Protein AF-A0A942TEC9-F1 (afdb_monomer)

Foldseek 3Di:
DDPVVVVLVVVLVVLVVVLVVQLVVLQVVCCVPPVDDQPSQLVNLVSVLVNQLVVQLSPDPPPSLVVSLVSCLVVQLVSQVSVCVSVVNPVLSVQLSVVLVVLVSVLSVVLVVLPVVDPDQPLLSVLVSLLVVLVSLLVSLVSVCVSVVDDSADPVSVVVNVVSNVVSVVSVVVSVVVVVVVVVPD

pLDDT: mean 82.21, std 9.17, range [45.62, 93.44]

Organism: NCBI:txid2833580

Solvent-accessible surface area (backbone atoms only — not comparable to full-atom values): 10279 Å² total; per-residue (Å²): 133,65,67,68,63,52,52,57,49,52,51,54,52,51,52,52,53,50,49,52,50,52,42,51,49,42,47,52,55,30,39,72,75,65,74,43,83,71,72,35,54,59,60,42,52,50,49,51,51,51,54,62,56,50,50,55,49,73,70,42,95,69,67,31,65,64,56,32,50,52,50,50,63,62,50,50,58,59,51,49,51,52,51,27,56,74,65,71,58,48,60,66,60,45,68,51,47,52,61,47,48,53,53,51,47,51,51,53,50,52,47,52,52,51,60,68,70,54,84,83,46,74,40,48,55,53,20,52,50,48,57,54,46,49,64,52,50,50,52,45,34,49,54,49,17,75,74,70,75,47,74,63,73,48,75,66,52,56,53,51,49,52,52,45,50,54,52,24,52,53,39,36,50,54,32,51,55,54,53,53,55,61,64,75,76,111

Structure (mmCIF, N/CA/C/O backbone):
data_AF-A0A942TEC9-F1
#
_entry.id   AF-A0A942TEC9-F1
#
loop_
_atom_site.group_PDB
_atom_site.id
_atom_site.type_symbol
_atom_site.label_atom_id
_atom_site.label_alt_id
_atom_site.label_comp_id
_atom_site.label_asym_id
_atom_site.label_entity_id
_atom_site.label_seq_id
_atom_site.pdbx_PDB_ins_code
_atom_site.Cartn_x
_atom_site.Cartn_y
_atom_site.Cartn_z
_atom_site.occupancy
_atom_site.B_iso_or_equiv
_atom_site.auth_seq_id
_atom_site.auth_comp_id
_atom_site.auth_asym_id
_atom_site.auth_atom_id
_atom_site.pdbx_PDB_model_num
ATOM 1 N N . MET A 1 1 ? -6.421 36.883 3.332 1.00 53.00 1 MET A N 1
ATOM 2 C CA . MET A 1 1 ? -6.452 35.546 2.689 1.00 53.00 1 MET A CA 1
ATOM 3 C C . MET A 1 1 ? -6.531 34.472 3.766 1.00 53.00 1 MET A C 1
ATOM 5 O O . MET A 1 1 ? -5.767 34.526 4.717 1.00 53.00 1 MET A O 1
ATOM 9 N N . ASN A 1 2 ? -7.494 33.551 3.669 1.00 66.00 2 ASN A N 1
ATOM 10 C CA . ASN A 1 2 ? -7.751 32.512 4.676 1.00 66.00 2 ASN A CA 1
ATOM 11 C C . ASN A 1 2 ? -6.565 31.530 4.751 1.00 66.00 2 ASN A C 1
ATOM 13 O O . ASN A 1 2 ? -6.251 30.897 3.744 1.00 66.00 2 ASN A O 1
ATOM 17 N N . ASN A 1 3 ? -5.940 31.391 5.928 1.00 74.31 3 ASN A N 1
ATOM 18 C CA . ASN A 1 3 ? -4.760 30.545 6.167 1.00 74.31 3 ASN A CA 1
ATOM 19 C C . ASN A 1 3 ? -4.923 29.137 5.550 1.00 74.31 3 ASN A C 1
ATOM 21 O O . ASN A 1 3 ? -4.036 28.674 4.841 1.00 74.31 3 ASN A O 1
ATOM 25 N N . LYS A 1 4 ? -6.118 28.524 5.657 1.00 73.94 4 LYS A N 1
ATOM 26 C CA . LYS A 1 4 ? -6.424 27.207 5.056 1.00 73.94 4 LYS A CA 1
ATOM 27 C C . LYS A 1 4 ? -6.230 27.123 3.537 1.00 73.94 4 LYS A C 1
ATOM 29 O O . LYS A 1 4 ? -5.779 26.097 3.046 1.00 73.94 4 LYS A O 1
ATOM 34 N N . ALA A 1 5 ? -6.592 28.162 2.787 1.00 75.25 5 ALA A N 1
ATOM 35 C CA . ALA A 1 5 ? -6.440 28.138 1.331 1.00 75.25 5 ALA A CA 1
ATOM 36 C C . ALA A 1 5 ? -4.961 28.232 0.921 1.00 75.25 5 ALA A C 1
ATOM 38 O O . ALA A 1 5 ? -4.566 27.640 -0.080 1.00 75.25 5 ALA A O 1
ATOM 39 N N . SER A 1 6 ? -4.153 28.931 1.727 1.00 78.12 6 SER A N 1
ATOM 40 C CA . SER A 1 6 ? -2.706 29.030 1.534 1.00 78.12 6 SER A CA 1
ATOM 41 C C . SER A 1 6 ? -2.017 27.687 1.788 1.00 78.12 6 SER A C 1
ATOM 43 O O . SER A 1 6 ? -1.278 27.219 0.927 1.00 78.12 6 SER A O 1
ATOM 45 N N . VAL A 1 7 ? -2.323 27.000 2.901 1.00 81.00 7 VAL A N 1
ATOM 46 C CA . VAL A 1 7 ? -1.731 25.672 3.165 1.00 81.00 7 VAL A CA 1
ATOM 47 C C . VAL A 1 7 ? -2.130 24.626 2.124 1.00 81.00 7 VAL A C 1
ATOM 49 O O . VAL A 1 7 ? -1.254 23.916 1.644 1.00 81.00 7 VAL A O 1
ATOM 52 N N . ASP A 1 8 ? -3.396 24.566 1.692 1.00 81.19 8 ASP A N 1
ATOM 53 C CA . ASP A 1 8 ? -3.817 23.613 0.649 1.00 81.19 8 ASP A CA 1
ATOM 54 C C . ASP A 1 8 ? -3.083 23.852 -0.687 1.00 81.19 8 ASP A C 1
ATOM 56 O O . ASP A 1 8 ? -2.776 22.902 -1.412 1.00 81.19 8 ASP A O 1
ATOM 60 N N . PHE A 1 9 ? -2.794 25.113 -1.026 1.00 83.06 9 PHE A N 1
ATOM 61 C CA . PHE A 1 9 ? -2.023 25.470 -2.217 1.00 83.06 9 PHE A CA 1
ATOM 62 C C . PHE A 1 9 ? -0.547 25.078 -2.075 1.00 83.06 9 PHE A C 1
ATOM 64 O O . PHE A 1 9 ? -0.011 24.400 -2.950 1.00 83.06 9 PHE A O 1
ATOM 71 N N . ILE A 1 10 ? 0.084 25.422 -0.947 1.00 86.50 10 ILE A N 1
ATOM 72 C CA . ILE A 1 10 ? 1.482 25.075 -0.655 1.00 86.50 10 ILE A CA 1
ATOM 73 C C . ILE A 1 10 ? 1.677 23.554 -0.687 1.00 86.50 10 ILE A C 1
ATOM 75 O O . ILE A 1 10 ? 2.616 23.073 -1.317 1.00 86.50 10 ILE A O 1
ATOM 79 N N . THR A 1 11 ? 0.774 22.782 -0.074 1.00 85.31 11 THR A N 1
ATOM 80 C CA . THR A 1 11 ? 0.867 21.317 -0.051 1.00 85.31 11 THR A CA 1
ATOM 81 C C . THR A 1 11 ? 0.747 20.706 -1.448 1.00 85.31 11 THR A C 1
ATOM 83 O O . THR A 1 11 ? 1.550 19.842 -1.793 1.00 85.31 11 THR A O 1
ATOM 86 N N . LYS A 1 12 ? -0.198 21.160 -2.285 1.00 84.56 12 LYS A N 1
ATOM 87 C CA . LYS A 1 12 ? -0.324 20.672 -3.674 1.00 84.56 12 LYS A CA 1
ATOM 88 C C . LYS A 1 12 ? 0.943 20.927 -4.485 1.00 84.56 12 LYS A C 1
ATOM 90 O O . LYS A 1 12 ? 1.416 20.027 -5.177 1.00 84.56 12 LYS A O 1
ATOM 95 N N . THR A 1 13 ? 1.487 22.137 -4.381 1.00 86.38 13 THR A N 1
ATOM 96 C CA . THR A 1 13 ? 2.706 22.530 -5.092 1.00 86.38 13 THR A CA 1
ATOM 97 C C . THR A 1 13 ? 3.906 21.725 -4.601 1.00 86.38 13 THR A C 1
ATOM 99 O O . THR A 1 13 ? 4.628 21.161 -5.418 1.00 86.38 13 THR A O 1
ATOM 102 N N . ALA A 1 14 ? 4.078 21.578 -3.284 1.00 89.12 14 ALA A N 1
ATOM 103 C CA . ALA A 1 14 ? 5.160 20.784 -2.704 1.00 89.12 14 ALA A CA 1
ATOM 104 C C . ALA A 1 14 ? 5.105 19.313 -3.148 1.00 89.12 14 ALA A C 1
ATOM 106 O O . ALA A 1 14 ? 6.126 18.752 -3.539 1.00 89.12 14 ALA A O 1
ATOM 107 N N . ILE A 1 15 ? 3.913 18.703 -3.155 1.00 87.38 15 ILE A N 1
ATOM 108 C CA . ILE A 1 15 ? 3.722 17.321 -3.621 1.00 87.38 15 ILE A CA 1
ATOM 109 C C . ILE A 1 15 ? 4.065 17.192 -5.108 1.00 87.38 15 ILE A C 1
ATOM 111 O O . ILE A 1 15 ? 4.737 16.238 -5.493 1.00 87.38 15 ILE A O 1
ATOM 115 N N . SER A 1 16 ? 3.637 18.142 -5.942 1.00 88.44 16 SER A N 1
ATOM 116 C CA . SER A 1 16 ? 3.952 18.125 -7.374 1.00 88.44 16 SER A CA 1
ATOM 117 C C . SER A 1 16 ? 5.460 18.227 -7.621 1.00 88.44 16 SER A C 1
ATOM 119 O O . SER A 1 16 ? 6.006 17.410 -8.361 1.00 88.44 16 SER A O 1
ATOM 121 N N . VAL A 1 17 ? 6.148 19.154 -6.947 1.00 90.69 17 VAL A N 1
ATOM 122 C CA . VAL A 1 17 ? 7.609 19.313 -7.054 1.00 90.69 17 VAL A CA 1
ATOM 123 C C . VAL A 1 17 ? 8.338 18.054 -6.581 1.00 90.69 17 VAL A C 1
ATOM 125 O O . VAL A 1 17 ? 9.249 17.584 -7.261 1.00 90.69 17 VAL A O 1
ATOM 128 N N . ALA A 1 18 ? 7.909 17.464 -5.462 1.00 90.44 18 ALA A N 1
ATOM 129 C CA . ALA A 1 18 ? 8.478 16.214 -4.966 1.00 90.44 18 ALA A CA 1
ATOM 130 C C . ALA A 1 18 ? 8.299 15.062 -5.971 1.00 90.44 18 ALA A C 1
ATOM 132 O O . ALA A 1 18 ? 9.252 14.334 -6.237 1.00 90.44 18 ALA A O 1
ATOM 133 N N . CYS A 1 19 ? 7.118 14.931 -6.590 1.00 87.81 19 CYS A N 1
ATOM 134 C CA . CYS A 1 19 ? 6.870 13.914 -7.619 1.00 87.81 19 CYS A CA 1
ATOM 135 C C . CYS A 1 19 ? 7.790 14.094 -8.834 1.00 87.81 19 CYS A C 1
ATOM 137 O O . CYS A 1 19 ? 8.363 13.116 -9.314 1.00 87.81 19 CYS A O 1
ATOM 139 N N . PHE A 1 20 ? 7.977 15.332 -9.305 1.00 87.94 20 PHE A N 1
ATOM 140 C CA . PHE A 1 20 ? 8.910 15.626 -10.395 1.00 87.94 20 PHE A CA 1
ATOM 141 C C . PHE A 1 20 ? 10.352 15.265 -10.039 1.00 87.94 20 PHE A C 1
ATOM 143 O O . PHE A 1 20 ? 11.032 14.629 -10.843 1.00 87.94 20 PHE A O 1
ATOM 150 N N . LEU A 1 21 ? 10.808 15.613 -8.833 1.00 90.81 21 LEU A N 1
ATOM 151 C CA . LEU A 1 21 ? 12.146 15.252 -8.364 1.00 90.81 21 LEU A CA 1
ATOM 152 C C . LEU A 1 21 ? 12.332 13.734 -8.316 1.00 90.81 21 LEU A C 1
ATOM 154 O O . LEU A 1 21 ? 13.330 13.235 -8.829 1.00 90.81 21 LEU A O 1
ATOM 158 N N . CYS A 1 22 ? 11.366 12.986 -7.779 1.00 89.00 22 CYS A N 1
ATOM 159 C CA . CYS A 1 22 ? 11.432 11.525 -7.760 1.00 89.00 22 CYS A CA 1
ATOM 160 C C . CYS A 1 22 ? 11.518 10.934 -9.176 1.00 89.00 22 CYS A C 1
ATOM 162 O O . CYS A 1 22 ? 12.347 10.059 -9.414 1.00 89.00 22 CYS A O 1
ATOM 164 N N . ILE A 1 23 ? 10.720 11.435 -10.126 1.00 89.38 23 ILE A N 1
ATOM 165 C CA . ILE A 1 23 ? 10.770 11.001 -11.532 1.00 89.38 23 ILE A CA 1
ATOM 166 C C . ILE A 1 23 ? 12.158 11.261 -12.131 1.00 89.38 23 ILE A C 1
ATOM 168 O O . ILE A 1 23 ? 12.740 10.357 -12.732 1.00 89.38 23 ILE A O 1
ATOM 172 N N . LEU A 1 24 ? 12.708 12.463 -11.935 1.00 88.81 24 LEU A N 1
ATOM 173 C CA . LEU A 1 24 ? 14.035 12.830 -12.435 1.00 88.81 24 LEU A CA 1
ATOM 174 C C . LEU A 1 24 ? 15.131 11.939 -11.844 1.00 88.81 24 LEU A C 1
ATOM 176 O O . LEU A 1 24 ? 15.967 11.427 -12.587 1.00 88.81 24 LEU A O 1
ATOM 180 N N . ILE A 1 25 ? 15.095 11.692 -10.533 1.00 90.31 25 ILE A N 1
ATOM 181 C CA . ILE A 1 25 ? 16.055 10.812 -9.854 1.00 90.31 25 ILE A CA 1
ATOM 182 C C . ILE A 1 25 ? 15.966 9.389 -10.422 1.00 90.31 25 ILE A C 1
ATOM 184 O O . ILE A 1 25 ? 16.991 8.821 -10.796 1.00 90.31 25 ILE A O 1
ATOM 188 N N . CYS A 1 26 ? 14.760 8.826 -10.568 1.00 86.94 26 CYS A N 1
ATOM 189 C CA . CYS A 1 26 ? 14.578 7.490 -11.145 1.00 86.94 26 CYS A CA 1
ATOM 190 C C . CYS A 1 26 ? 15.122 7.387 -12.580 1.00 86.94 26 CYS A C 1
ATOM 192 O O . CYS A 1 26 ? 15.695 6.357 -12.940 1.00 86.94 26 CYS A O 1
ATOM 194 N N . ILE A 1 27 ? 14.964 8.438 -13.392 1.00 86.31 27 ILE A N 1
ATOM 195 C CA . ILE A 1 27 ? 15.506 8.504 -14.757 1.00 86.31 27 ILE A CA 1
ATOM 196 C C . ILE A 1 27 ? 17.036 8.515 -14.733 1.00 86.31 27 ILE A C 1
ATOM 198 O O . ILE A 1 27 ? 17.652 7.700 -15.420 1.00 86.31 27 ILE A O 1
ATOM 202 N N . ILE A 1 28 ? 17.646 9.393 -13.930 1.00 88.44 28 ILE A N 1
ATOM 203 C CA . ILE A 1 28 ? 19.107 9.535 -13.842 1.00 88.44 28 ILE A CA 1
ATOM 204 C C . ILE A 1 28 ? 19.744 8.234 -13.343 1.00 88.44 28 ILE A C 1
ATOM 206 O O . ILE A 1 28 ? 20.688 7.740 -13.960 1.00 88.44 28 ILE A O 1
ATOM 210 N N . CYS A 1 29 ? 19.206 7.642 -12.271 1.00 85.50 29 CYS A N 1
ATOM 211 C CA . CYS A 1 29 ? 19.707 6.380 -11.730 1.00 85.50 29 CYS A CA 1
ATOM 212 C C . CYS A 1 29 ? 19.630 5.253 -12.764 1.00 85.50 29 CYS A C 1
ATOM 214 O O . CYS A 1 29 ? 20.603 4.529 -12.960 1.00 85.50 29 CYS A O 1
ATOM 216 N N . ASN A 1 30 ? 18.501 5.117 -13.464 1.00 85.94 30 ASN A N 1
ATOM 217 C CA . ASN A 1 30 ? 18.341 4.048 -14.444 1.00 85.94 30 ASN A CA 1
ATOM 218 C C . ASN A 1 30 ? 19.216 4.253 -15.692 1.00 85.94 30 ASN A C 1
ATOM 220 O O . ASN A 1 30 ? 19.775 3.289 -16.217 1.00 85.94 30 ASN A O 1
ATOM 224 N N . PHE A 1 31 ? 19.372 5.498 -16.148 1.00 84.25 31 PHE A N 1
ATOM 225 C CA . PHE A 1 31 ? 20.261 5.820 -17.262 1.00 84.25 31 PHE A CA 1
ATOM 226 C C . PHE A 1 31 ? 21.727 5.548 -16.910 1.00 84.25 31 PHE A C 1
ATOM 228 O O . PHE A 1 31 ? 22.445 4.971 -17.719 1.00 84.25 31 PHE A O 1
ATOM 235 N N . SER A 1 32 ? 22.142 5.884 -15.686 1.00 86.44 32 SER A N 1
ATOM 236 C CA . SER A 1 32 ? 23.495 5.620 -15.190 1.00 86.44 32 SER A CA 1
ATOM 237 C C . SER A 1 32 ? 23.808 4.120 -15.103 1.00 86.44 32 SER A C 1
ATOM 239 O O . SER A 1 32 ? 24.879 3.687 -15.514 1.00 86.44 32 SER A O 1
ATOM 241 N N . VAL A 1 33 ? 22.860 3.311 -14.615 1.00 82.25 33 VAL A N 1
ATOM 242 C CA . VAL A 1 33 ? 23.074 1.866 -14.415 1.00 82.25 33 VAL A CA 1
ATOM 243 C C . VAL A 1 33 ? 22.984 1.072 -15.720 1.00 82.25 33 VAL A C 1
ATOM 245 O O . VAL A 1 33 ? 23.795 0.180 -15.953 1.00 82.25 33 VAL A O 1
ATOM 248 N N . THR A 1 34 ? 21.999 1.368 -16.572 1.00 76.44 34 THR A N 1
ATOM 249 C CA . THR A 1 34 ? 21.634 0.479 -17.693 1.00 76.44 34 THR A CA 1
ATOM 250 C C . THR A 1 34 ? 21.906 1.101 -19.067 1.00 76.44 34 THR A C 1
ATOM 252 O O . THR A 1 34 ? 21.816 0.416 -20.086 1.00 76.44 34 THR A O 1
ATOM 255 N N . GLY A 1 35 ? 22.155 2.415 -19.140 1.00 72.88 35 GLY A N 1
ATOM 256 C CA . GLY A 1 35 ? 22.256 3.164 -20.402 1.00 72.88 35 GLY A CA 1
ATOM 257 C C . GLY A 1 35 ? 20.957 3.208 -21.228 1.00 72.88 35 GLY A C 1
ATOM 258 O O . GLY A 1 35 ? 20.942 3.748 -22.331 1.00 72.88 35 GLY A O 1
ATOM 259 N N . LYS A 1 36 ? 19.858 2.626 -20.723 1.00 73.56 36 LYS A N 1
ATOM 260 C CA . LYS A 1 36 ? 18.547 2.498 -21.382 1.00 73.56 36 LYS A CA 1
ATOM 261 C C . LYS A 1 36 ? 17.409 2.669 -20.371 1.00 73.56 36 LYS A C 1
ATOM 263 O O . LYS A 1 36 ? 17.537 2.330 -19.198 1.00 73.56 36 LYS A O 1
ATOM 268 N N . LEU A 1 37 ? 16.255 3.147 -20.835 1.00 70.75 37 LEU A N 1
ATOM 269 C CA . LEU A 1 37 ? 15.079 3.464 -20.010 1.00 70.75 37 LEU A CA 1
ATOM 270 C C . LEU A 1 37 ? 14.145 2.260 -19.753 1.00 70.75 37 LEU A C 1
ATOM 272 O O . LEU A 1 37 ? 12.938 2.373 -19.927 1.00 70.75 37 LEU A O 1
ATOM 276 N N . THR A 1 38 ? 14.667 1.094 -19.363 1.00 73.12 38 THR A N 1
ATOM 277 C CA . THR A 1 38 ? 13.826 -0.110 -19.182 1.00 73.12 38 THR A CA 1
ATOM 278 C C . THR A 1 38 ? 13.203 -0.221 -17.787 1.00 73.12 38 THR A C 1
ATOM 280 O O . THR A 1 38 ? 12.000 -0.440 -17.677 1.00 73.12 38 THR A O 1
ATOM 283 N N . TRP A 1 39 ? 13.974 -0.018 -16.714 1.00 73.06 39 TRP A N 1
ATOM 284 C CA . TRP A 1 39 ? 13.488 -0.233 -15.342 1.00 73.06 39 TRP A CA 1
ATOM 285 C C . TRP A 1 39 ? 12.792 0.978 -14.719 1.00 73.06 39 TRP A C 1
ATOM 287 O O . TRP A 1 39 ? 11.892 0.811 -13.897 1.00 73.06 39 TRP A O 1
ATOM 297 N N . SER A 1 40 ? 13.147 2.204 -15.117 1.00 83.06 40 SER A N 1
ATOM 298 C CA . SER A 1 40 ? 12.552 3.421 -14.540 1.00 83.06 40 SER A CA 1
ATOM 299 C C . SER A 1 40 ? 11.078 3.625 -14.905 1.00 83.06 40 SER A C 1
ATOM 301 O O . SER A 1 40 ? 10.394 4.393 -14.235 1.00 83.06 40 SER A O 1
ATOM 303 N N . LEU A 1 41 ? 10.550 2.929 -15.915 1.00 80.38 41 LEU A N 1
ATOM 304 C CA . LEU A 1 41 ? 9.149 3.056 -16.337 1.00 80.38 41 LEU A CA 1
ATOM 305 C C . LEU A 1 41 ? 8.158 2.612 -15.245 1.00 80.38 41 LEU A C 1
ATOM 307 O O . LEU A 1 41 ? 7.094 3.215 -15.091 1.00 80.38 41 LEU A O 1
ATOM 311 N N . TYR A 1 42 ? 8.527 1.614 -14.440 1.00 83.31 42 TYR A N 1
ATOM 312 C CA . TYR A 1 42 ? 7.719 1.138 -13.313 1.00 83.31 42 TYR A CA 1
ATOM 313 C C . TYR A 1 42 ? 7.538 2.210 -12.219 1.00 83.31 42 TYR A C 1
ATOM 315 O O . TYR A 1 42 ? 6.400 2.580 -11.919 1.00 83.31 42 TYR A O 1
ATOM 323 N N . PRO A 1 43 ? 8.614 2.784 -11.640 1.00 83.88 43 PRO A N 1
ATOM 324 C CA . PRO A 1 43 ? 8.470 3.841 -10.647 1.00 83.88 43 PRO A CA 1
ATOM 325 C C . PRO A 1 43 ? 7.855 5.114 -11.236 1.00 83.88 43 PRO A C 1
ATOM 327 O O . PRO A 1 43 ? 7.042 5.741 -10.563 1.00 83.88 43 PRO A O 1
ATOM 330 N N . ILE A 1 44 ? 8.148 5.475 -12.493 1.00 86.44 44 ILE A N 1
ATOM 331 C CA . ILE A 1 44 ? 7.549 6.662 -13.131 1.00 86.44 44 ILE A CA 1
ATOM 332 C C . ILE A 1 44 ? 6.023 6.535 -13.207 1.00 86.44 44 ILE A C 1
ATOM 334 O O . ILE A 1 44 ? 5.307 7.448 -12.791 1.00 86.44 44 ILE A O 1
ATOM 338 N N . THR A 1 45 ? 5.509 5.404 -13.696 1.00 86.75 45 THR A N 1
ATOM 339 C CA . THR A 1 45 ? 4.056 5.181 -13.781 1.00 86.75 45 THR A CA 1
ATOM 340 C C . THR A 1 45 ? 3.399 5.117 -12.408 1.00 86.75 45 THR A C 1
ATOM 342 O O . THR A 1 45 ? 2.309 5.662 -12.232 1.00 86.75 45 THR A O 1
ATOM 345 N N . SER A 1 46 ? 4.077 4.545 -11.411 1.00 88.19 46 SER A N 1
ATOM 346 C CA . SER A 1 46 ? 3.601 4.548 -10.025 1.00 88.19 46 SER A CA 1
ATOM 347 C C . SER A 1 46 ? 3.538 5.960 -9.426 1.00 88.19 46 SER A C 1
ATOM 349 O O . SER A 1 46 ? 2.576 6.283 -8.728 1.00 88.19 46 SER A O 1
ATOM 351 N N . ILE A 1 47 ? 4.530 6.816 -9.693 1.00 89.06 47 ILE A N 1
ATOM 352 C CA . ILE A 1 47 ? 4.545 8.207 -9.208 1.00 89.06 47 ILE A CA 1
ATOM 353 C C . ILE A 1 47 ? 3.442 9.020 -9.894 1.00 89.06 47 ILE A C 1
ATOM 355 O O . ILE A 1 47 ? 2.727 9.765 -9.224 1.00 89.06 47 ILE A O 1
ATOM 359 N N . LEU A 1 48 ? 3.246 8.843 -11.205 1.00 86.44 48 LEU A N 1
ATOM 360 C CA . LEU A 1 48 ? 2.140 9.472 -11.934 1.00 86.44 48 LEU A CA 1
ATOM 361 C C . LEU A 1 48 ? 0.778 9.042 -11.377 1.00 86.44 48 LEU A C 1
ATOM 363 O O . LEU A 1 48 ? -0.088 9.889 -11.153 1.00 86.44 48 LEU A O 1
ATOM 367 N N . PHE A 1 49 ? 0.601 7.749 -11.096 1.00 86.38 49 PHE A N 1
ATOM 368 C CA . PHE A 1 49 ? -0.612 7.223 -10.473 1.00 86.38 49 PHE A CA 1
ATOM 369 C C . PHE A 1 49 ? -0.868 7.849 -9.095 1.00 86.38 49 PHE A C 1
ATOM 371 O O . PHE A 1 49 ? -1.984 8.293 -8.815 1.00 86.38 49 PHE A O 1
ATOM 378 N N . LEU A 1 50 ? 0.165 7.946 -8.253 1.00 86.38 50 LEU A N 1
ATOM 379 C CA . LEU A 1 50 ? 0.067 8.590 -6.943 1.00 86.38 50 LEU A CA 1
ATOM 380 C C . LEU A 1 50 ? -0.306 10.072 -7.071 1.00 86.38 50 LEU A C 1
ATOM 382 O O . LEU A 1 50 ? -1.169 10.567 -6.345 1.00 86.38 50 LEU A O 1
ATOM 386 N N . TRP A 1 51 ? 0.308 10.780 -8.014 1.00 84.88 51 TRP A N 1
ATOM 387 C CA . TRP A 1 51 ? 0.010 12.185 -8.246 1.00 84.88 51 TRP A CA 1
ATOM 388 C C . TRP A 1 51 ? -1.456 12.383 -8.670 1.00 84.88 51 TRP A C 1
ATOM 390 O O . TRP A 1 51 ? -2.158 13.208 -8.078 1.00 84.88 51 TRP A O 1
ATOM 400 N N . LEU A 1 52 ? -1.963 11.564 -9.597 1.00 83.00 52 LEU A N 1
ATOM 401 C CA . LEU A 1 52 ? -3.376 11.547 -10.004 1.00 83.00 52 LEU A CA 1
ATOM 402 C C . LEU A 1 52 ? -4.325 11.225 -8.839 1.00 83.00 52 LEU A C 1
ATOM 404 O O . LEU A 1 52 ? -5.356 11.884 -8.694 1.00 83.00 52 LEU A O 1
ATOM 408 N N . MET A 1 53 ? -3.967 10.267 -7.979 1.00 82.00 53 MET A N 1
ATOM 409 C CA . MET A 1 53 ? -4.734 9.904 -6.778 1.00 82.00 53 MET A CA 1
ATOM 410 C C . MET A 1 53 ? -4.896 11.056 -5.789 1.00 82.00 53 MET A C 1
ATOM 412 O O . MET A 1 53 ? -5.940 11.199 -5.148 1.00 82.00 53 MET A O 1
ATOM 416 N N . ILE A 1 54 ? -3.855 11.869 -5.631 1.00 79.44 54 ILE A N 1
ATOM 417 C CA . ILE A 1 54 ? -3.808 12.905 -4.601 1.00 79.44 54 ILE A CA 1
ATOM 418 C C . ILE A 1 54 ? -4.685 14.115 -4.971 1.00 79.44 54 ILE A C 1
ATOM 420 O O . ILE A 1 54 ? -5.282 14.740 -4.092 1.00 79.44 54 ILE A O 1
ATOM 424 N N . ILE A 1 55 ? -4.837 14.432 -6.259 1.00 77.56 55 ILE A N 1
ATOM 425 C CA . ILE A 1 55 ? -5.626 15.578 -6.748 1.00 77.56 55 ILE A CA 1
ATOM 426 C C . ILE A 1 55 ? -7.078 15.607 -6.211 1.00 77.56 55 ILE A C 1
ATOM 428 O O . ILE A 1 55 ? -7.458 16.620 -5.603 1.00 77.56 55 ILE A O 1
ATOM 432 N N . PRO A 1 56 ? -7.904 14.548 -6.362 1.00 72.62 56 PRO A N 1
ATOM 433 C CA . PRO A 1 56 ? -9.286 14.554 -5.878 1.00 72.62 56 PRO A CA 1
ATOM 434 C C . PRO A 1 56 ? -9.377 14.672 -4.351 1.00 72.62 56 PRO A C 1
ATOM 436 O O . PRO A 1 56 ? -10.347 15.232 -3.834 1.00 72.62 56 PRO A O 1
ATOM 439 N N . LEU A 1 57 ? -8.357 14.223 -3.614 1.00 71.00 57 LEU A N 1
ATOM 440 C CA . LEU A 1 57 ? -8.330 14.293 -2.152 1.00 71.00 57 LEU A CA 1
ATOM 441 C C . LEU A 1 57 ? -8.316 15.745 -1.638 1.00 71.00 57 LEU A C 1
ATOM 443 O O . LEU A 1 57 ? -8.892 16.050 -0.587 1.00 71.00 57 LEU A O 1
ATOM 447 N N . PHE A 1 58 ? -7.712 16.656 -2.405 1.00 70.56 58 PHE A N 1
ATOM 448 C CA . PHE A 1 58 ? -7.608 18.071 -2.054 1.00 70.56 58 PHE A CA 1
ATOM 449 C C . PHE A 1 58 ? -8.673 18.972 -2.696 1.00 70.56 58 PHE A C 1
ATOM 451 O O . PHE A 1 58 ? -8.849 20.107 -2.252 1.00 70.56 58 PHE A O 1
ATOM 458 N N . GLN A 1 59 ? -9.370 18.531 -3.746 1.00 69.19 59 GLN A N 1
ATOM 459 C CA . GLN A 1 59 ? -10.361 19.371 -4.435 1.00 69.19 59 GLN A CA 1
ATOM 460 C C . GLN A 1 59 ? -11.719 19.428 -3.716 1.00 69.19 59 GLN A C 1
ATOM 462 O O . GLN A 1 59 ? -12.389 20.461 -3.746 1.00 69.19 59 GLN A O 1
ATOM 467 N N . PHE A 1 60 ? -12.137 18.362 -3.029 1.00 62.03 60 PHE A N 1
ATOM 468 C CA . PHE A 1 60 ? -13.489 18.290 -2.463 1.00 62.03 60 PHE A CA 1
ATOM 469 C C . PHE A 1 60 ? -13.516 18.639 -0.975 1.00 62.03 60 PHE A C 1
ATOM 471 O O . PHE A 1 60 ? -12.853 18.005 -0.174 1.00 62.03 60 PHE A O 1
ATOM 478 N N . LYS A 1 61 ? -14.318 19.620 -0.545 1.00 58.88 61 LYS A N 1
ATOM 479 C CA . LYS A 1 61 ? -14.430 19.974 0.889 1.00 58.88 61 LYS A CA 1
ATOM 480 C C . LYS A 1 61 ? -15.315 19.012 1.702 1.00 58.88 61 LYS A C 1
ATOM 482 O O . LYS A 1 61 ? -15.136 18.912 2.911 1.00 58.88 61 LYS A O 1
ATOM 487 N N . ARG A 1 62 ? -16.229 18.279 1.052 1.00 58.97 62 ARG A N 1
ATOM 488 C CA . ARG A 1 62 ? -17.203 17.351 1.666 1.00 58.97 62 ARG A CA 1
ATOM 489 C C . ARG A 1 62 ? -17.058 15.953 1.051 1.00 58.97 62 ARG A C 1
ATOM 491 O O . ARG A 1 62 ? -16.874 15.842 -0.157 1.00 58.97 62 ARG A O 1
ATOM 498 N N . ASN A 1 63 ? -17.128 14.903 1.876 1.00 66.56 63 ASN A N 1
ATOM 499 C CA . ASN A 1 63 ? -16.984 13.486 1.487 1.00 66.56 63 ASN A CA 1
ATOM 500 C C . ASN A 1 63 ? -15.667 13.142 0.749 1.00 66.56 63 ASN A C 1
ATOM 502 O O . ASN A 1 63 ? -15.662 12.311 -0.158 1.00 66.56 63 ASN A O 1
ATOM 506 N N . LYS A 1 64 ? -14.546 13.761 1.163 1.00 73.38 64 LYS A N 1
ATOM 507 C CA . LYS A 1 64 ? -13.192 13.557 0.599 1.00 73.38 64 LYS A CA 1
ATOM 508 C C . LYS A 1 64 ? -12.837 12.086 0.397 1.00 73.38 64 LYS A C 1
ATOM 510 O O . LYS A 1 64 ? -12.423 11.691 -0.684 1.00 73.38 64 LYS A O 1
ATOM 515 N N . VAL A 1 65 ? -13.045 11.288 1.443 1.00 76.25 65 VAL A N 1
ATOM 516 C CA . VAL A 1 65 ? -12.634 9.881 1.487 1.00 76.25 65 VAL A CA 1
ATOM 517 C C . VAL A 1 65 ? -13.406 9.047 0.463 1.00 76.25 65 VAL A C 1
ATOM 519 O O . VAL A 1 65 ? -12.790 8.339 -0.321 1.00 76.25 65 VAL A O 1
ATOM 522 N N . GLY A 1 66 ? -14.735 9.197 0.389 1.00 80.38 66 GLY A N 1
ATOM 523 C CA . GLY A 1 66 ? -15.568 8.440 -0.555 1.00 80.38 66 GLY A CA 1
ATOM 524 C C . GLY A 1 66 ? -15.242 8.743 -2.019 1.00 80.38 66 GLY A C 1
ATOM 525 O O . GLY A 1 66 ? -15.103 7.832 -2.828 1.00 80.38 66 GLY A O 1
ATOM 526 N N . LYS A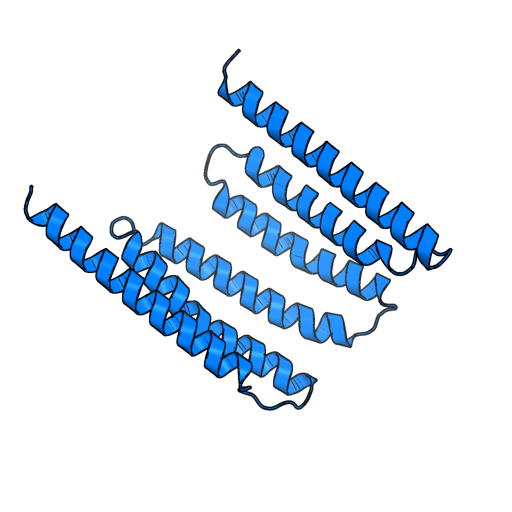 1 67 ? -15.041 10.019 -2.369 1.00 79.69 67 LYS A N 1
ATOM 527 C CA . LYS A 1 67 ? -14.656 10.391 -3.742 1.00 79.69 67 LYS A CA 1
ATOM 528 C C . LYS A 1 67 ? -13.245 9.923 -4.105 1.00 79.69 67 LYS A C 1
ATOM 530 O O . LYS A 1 67 ? -13.024 9.504 -5.237 1.00 79.69 67 LYS A O 1
ATOM 535 N N . ALA A 1 68 ? -12.310 9.954 -3.155 1.00 82.69 68 ALA A N 1
ATOM 536 C CA . ALA A 1 68 ? -10.971 9.409 -3.358 1.00 82.69 68 ALA A CA 1
ATOM 537 C C . ALA A 1 68 ? -11.000 7.885 -3.567 1.00 82.69 68 ALA A C 1
ATOM 539 O O . ALA A 1 68 ? -10.325 7.395 -4.464 1.00 82.69 68 ALA A O 1
ATOM 540 N N . LEU A 1 69 ? -11.837 7.156 -2.820 1.00 85.25 69 LEU A N 1
ATOM 541 C CA . LEU A 1 69 ? -12.063 5.715 -3.007 1.00 85.25 69 LEU A CA 1
ATOM 542 C C . LEU A 1 69 ? -12.607 5.382 -4.402 1.00 85.25 69 LEU A C 1
ATOM 544 O O . LEU A 1 69 ? -12.132 4.441 -5.039 1.00 85.25 69 LEU A O 1
ATOM 548 N N . VAL A 1 70 ? -13.567 6.166 -4.902 1.00 86.44 70 VAL A N 1
ATOM 549 C CA . VAL A 1 70 ? -14.091 6.000 -6.269 1.00 86.44 70 VAL A CA 1
ATOM 550 C C . VAL A 1 70 ? -12.994 6.252 -7.301 1.00 86.44 70 VAL A C 1
ATOM 552 O O . VAL A 1 70 ? -12.809 5.438 -8.201 1.00 86.44 70 VAL A O 1
ATOM 555 N N . SER A 1 71 ? -12.222 7.330 -7.137 1.00 85.94 71 SER A N 1
ATOM 556 C CA . SER A 1 71 ? -11.073 7.618 -8.001 1.00 85.94 71 SER A CA 1
ATOM 557 C C . SER A 1 71 ? -10.079 6.452 -7.998 1.00 85.94 71 SER A C 1
ATOM 559 O O . SER A 1 71 ? -9.722 5.948 -9.059 1.00 85.94 71 SER A O 1
ATOM 561 N N . PHE A 1 72 ? -9.692 5.959 -6.817 1.00 86.12 72 PHE A N 1
ATOM 562 C CA . PHE A 1 72 ? -8.811 4.797 -6.654 1.00 86.12 72 PHE A CA 1
ATOM 563 C C . PHE A 1 72 ? -9.319 3.568 -7.397 1.00 86.12 72 PHE A C 1
ATOM 565 O O . PHE A 1 72 ? -8.578 2.964 -8.170 1.00 86.12 72 PHE A O 1
ATOM 572 N N . SER A 1 73 ? -10.603 3.263 -7.239 1.00 89.12 73 SER A N 1
ATOM 573 C CA . SER A 1 73 ? -11.240 2.116 -7.887 1.00 89.12 73 SER A CA 1
ATOM 574 C C . SER A 1 73 ? -11.236 2.226 -9.418 1.00 89.12 73 SER A C 1
ATOM 576 O O . SER A 1 73 ? -11.064 1.220 -10.097 1.00 89.12 73 SER A O 1
ATOM 578 N N . ILE A 1 74 ? -11.396 3.432 -9.974 1.00 88.88 74 ILE A N 1
ATOM 579 C CA . ILE A 1 74 ? -11.397 3.646 -11.430 1.00 88.88 74 ILE A CA 1
ATOM 580 C C . ILE A 1 74 ? -9.979 3.579 -12.002 1.00 88.88 74 ILE A C 1
ATOM 582 O O . ILE A 1 74 ? -9.780 2.989 -13.060 1.00 88.88 74 ILE A O 1
ATOM 586 N N . PHE A 1 75 ? -8.990 4.170 -11.326 1.00 88.06 75 PHE A N 1
ATOM 587 C CA . PHE A 1 75 ? -7.632 4.283 -11.866 1.00 88.06 75 PHE A CA 1
ATOM 588 C C . PHE A 1 75 ? -6.763 3.033 -11.654 1.00 88.06 75 PHE A C 1
ATOM 590 O O . PHE A 1 75 ? -5.765 2.872 -12.357 1.00 88.06 75 PHE A O 1
ATOM 597 N N . ILE A 1 76 ? -7.102 2.140 -10.720 1.00 88.69 76 ILE A N 1
ATOM 598 C CA . ILE A 1 76 ? -6.285 0.944 -10.448 1.00 88.69 76 ILE A CA 1
ATOM 599 C C . ILE A 1 76 ? -6.236 -0.022 -11.646 1.00 88.69 76 ILE A C 1
ATOM 601 O O . ILE A 1 76 ? -5.178 -0.564 -11.958 1.00 88.69 76 ILE A O 1
ATOM 605 N N . ILE A 1 77 ? -7.347 -0.181 -12.373 1.00 87.38 77 ILE A N 1
ATOM 606 C CA . ILE A 1 77 ? -7.432 -1.031 -13.572 1.00 87.38 77 ILE A CA 1
ATOM 607 C C . ILE A 1 77 ? -6.549 -0.498 -14.719 1.00 87.38 77 ILE A C 1
ATOM 609 O O . ILE A 1 77 ? -5.712 -1.258 -15.212 1.00 87.38 77 ILE A O 1
ATOM 613 N N . PRO A 1 78 ? -6.662 0.776 -15.156 1.00 87.50 78 PRO A N 1
ATOM 614 C CA . PRO A 1 78 ? -5.790 1.309 -16.198 1.00 87.50 78 PRO A CA 1
ATOM 615 C C . PRO A 1 78 ? -4.319 1.327 -15.773 1.00 87.50 78 PRO A C 1
ATOM 617 O O . PRO A 1 78 ? -3.457 1.080 -16.610 1.00 87.50 78 PRO A O 1
ATOM 620 N N . PHE A 1 79 ? -4.013 1.529 -14.487 1.00 87.12 79 PHE A N 1
ATOM 621 C CA . PHE A 1 79 ? -2.645 1.405 -13.979 1.00 87.12 79 PHE A CA 1
ATOM 622 C C . PHE A 1 79 ? -2.072 -0.005 -14.194 1.00 87.12 79 PHE A C 1
ATOM 624 O O . PHE A 1 79 ? -0.982 -0.145 -14.750 1.00 87.12 79 PHE A O 1
ATOM 631 N N . LEU A 1 80 ? -2.824 -1.053 -13.845 1.00 86.94 80 LEU A N 1
ATOM 632 C CA . LEU A 1 80 ? -2.411 -2.443 -14.079 1.00 86.94 80 LEU A CA 1
ATOM 633 C C . LEU A 1 80 ? -2.233 -2.765 -15.572 1.00 86.94 80 LEU A C 1
ATOM 635 O O . LEU A 1 80 ? -1.310 -3.494 -15.936 1.00 86.94 80 LEU A O 1
ATOM 639 N N . LEU A 1 81 ? -3.075 -2.204 -16.446 1.00 85.94 81 LEU A N 1
ATOM 640 C CA . LEU A 1 81 ? -2.938 -2.358 -17.899 1.00 85.94 81 LEU A CA 1
ATOM 641 C C . LEU A 1 81 ? -1.649 -1.720 -18.426 1.00 85.94 81 LEU A C 1
ATOM 643 O O . LEU A 1 81 ? -0.937 -2.346 -19.213 1.00 85.94 81 LEU A O 1
ATOM 647 N N . ILE A 1 82 ? -1.327 -0.507 -17.971 1.00 87.06 82 ILE A N 1
ATOM 648 C CA . ILE A 1 82 ? -0.090 0.191 -18.344 1.00 87.06 82 ILE A CA 1
ATOM 649 C C . ILE A 1 82 ? 1.131 -0.628 -17.906 1.00 87.06 82 ILE A C 1
ATOM 651 O O . ILE A 1 82 ? 2.041 -0.837 -18.708 1.00 87.06 82 ILE A O 1
ATOM 655 N N . LEU A 1 83 ? 1.131 -1.157 -16.678 1.00 85.25 83 LEU A N 1
ATOM 656 C CA . LEU A 1 83 ? 2.216 -2.015 -16.191 1.00 85.25 83 LEU A CA 1
ATOM 657 C C . LEU A 1 83 ? 2.376 -3.289 -17.031 1.00 85.25 83 LEU A C 1
ATOM 659 O O . LEU A 1 83 ? 3.498 -3.660 -17.371 1.00 85.25 83 LEU A O 1
ATOM 663 N N . ASN A 1 84 ? 1.272 -3.930 -17.422 1.00 86.06 84 ASN A N 1
ATOM 664 C CA . ASN A 1 84 ? 1.313 -5.109 -18.286 1.00 86.06 84 ASN A CA 1
ATOM 665 C C . ASN A 1 84 ? 1.934 -4.803 -19.660 1.00 86.06 84 ASN A C 1
ATOM 667 O O . ASN A 1 84 ? 2.719 -5.601 -20.170 1.00 86.06 84 ASN A O 1
ATOM 671 N N . ILE A 1 85 ? 1.617 -3.646 -20.248 1.00 83.50 85 ILE A N 1
ATOM 672 C CA . ILE A 1 85 ? 2.214 -3.208 -21.519 1.00 83.50 85 ILE A CA 1
ATOM 673 C C . ILE A 1 85 ? 3.722 -2.974 -21.350 1.00 83.50 85 ILE A C 1
ATOM 675 O O . ILE A 1 85 ? 4.503 -3.436 -22.180 1.00 83.50 85 ILE A O 1
ATOM 679 N N . ILE A 1 86 ? 4.139 -2.324 -20.257 1.00 82.94 86 ILE A N 1
ATOM 680 C CA . ILE A 1 86 ? 5.560 -2.071 -19.955 1.00 82.94 86 ILE A CA 1
ATOM 681 C C . ILE A 1 86 ? 6.336 -3.382 -19.773 1.00 82.94 86 ILE A C 1
ATOM 683 O O . ILE A 1 86 ? 7.477 -3.485 -20.215 1.00 82.94 86 ILE A O 1
ATOM 687 N N . MET A 1 87 ? 5.710 -4.405 -19.185 1.00 79.44 87 MET A N 1
ATOM 688 C CA . MET A 1 87 ? 6.310 -5.730 -18.987 1.00 79.44 87 MET A CA 1
ATOM 689 C C . MET A 1 87 ? 6.314 -6.614 -20.253 1.00 79.44 87 MET A C 1
ATOM 691 O O . MET A 1 87 ? 6.571 -7.815 -20.168 1.00 79.44 87 MET A O 1
ATOM 695 N N . GLY A 1 88 ? 5.976 -6.072 -21.426 1.00 74.19 88 GLY A N 1
ATOM 696 C CA . GLY A 1 88 ? 5.955 -6.833 -22.679 1.00 74.19 88 GLY A CA 1
ATOM 697 C C . GLY A 1 88 ? 4.728 -7.736 -22.855 1.00 74.19 88 GLY A C 1
ATOM 698 O O . GLY A 1 88 ? 4.781 -8.700 -23.613 1.00 74.19 88 GLY A O 1
ATOM 699 N N . GLY A 1 89 ? 3.617 -7.446 -22.169 1.00 68.81 89 GLY A N 1
ATOM 700 C CA . GLY A 1 89 ? 2.335 -8.130 -22.373 1.00 68.81 89 GLY A CA 1
ATOM 701 C C . GLY A 1 89 ? 2.222 -9.504 -21.708 1.00 68.81 89 GLY A C 1
ATOM 702 O O . GLY A 1 89 ? 1.410 -10.332 -22.131 1.00 68.81 89 GLY A O 1
ATOM 703 N N . THR A 1 90 ? 3.020 -9.768 -20.671 1.00 70.94 90 THR A N 1
ATOM 704 C CA . THR A 1 90 ? 2.934 -11.009 -19.896 1.00 70.94 90 THR A CA 1
ATOM 705 C C . THR A 1 90 ? 1.593 -11.093 -19.161 1.00 70.94 90 THR A C 1
ATOM 707 O O . THR A 1 90 ? 1.394 -10.531 -18.085 1.00 70.94 90 THR A O 1
ATOM 710 N N . LYS A 1 91 ? 0.657 -11.871 -19.726 1.00 71.88 91 LYS A N 1
ATOM 711 C CA . LYS A 1 91 ? -0.704 -12.056 -19.183 1.00 71.88 91 LYS A CA 1
ATOM 712 C C . LYS A 1 91 ? -0.729 -12.493 -17.715 1.00 71.88 91 LYS A C 1
ATOM 714 O O . LYS A 1 91 ? -1.730 -12.262 -17.051 1.00 71.88 91 LYS A O 1
ATOM 719 N N . LEU A 1 92 ? 0.353 -13.080 -17.199 1.00 73.12 92 LEU A N 1
ATOM 720 C CA . LEU A 1 92 ? 0.494 -13.494 -15.802 1.00 73.12 92 LEU A CA 1
ATOM 721 C C . LEU A 1 92 ? 0.272 -12.343 -14.812 1.00 73.12 92 LEU A C 1
ATOM 723 O O . LEU A 1 92 ? -0.515 -12.492 -13.881 1.00 73.12 92 LEU A O 1
ATOM 727 N N . MET A 1 93 ? 0.900 -11.184 -15.033 1.00 74.38 93 MET A N 1
ATOM 728 C CA . MET A 1 93 ? 0.758 -10.040 -14.124 1.00 74.38 93 MET A CA 1
ATOM 729 C C . MET A 1 93 ? -0.655 -9.469 -14.134 1.00 74.38 93 MET A C 1
ATOM 731 O O . MET A 1 93 ? -1.191 -9.132 -13.083 1.00 74.38 93 MET A O 1
ATOM 735 N N . LEU A 1 94 ? -1.284 -9.400 -15.307 1.00 80.12 94 LEU A N 1
ATOM 736 C CA . LEU A 1 94 ? -2.656 -8.920 -15.423 1.00 80.12 94 LEU A CA 1
ATOM 737 C C . LEU A 1 94 ? -3.657 -9.924 -14.824 1.00 80.12 94 LEU A C 1
ATOM 739 O O . LEU A 1 94 ? -4.576 -9.538 -14.103 1.00 80.12 94 LEU A O 1
ATOM 743 N N . SER A 1 95 ? -3.451 -11.216 -15.088 1.00 82.50 95 SER A N 1
ATOM 744 C CA . SER A 1 95 ? -4.324 -12.301 -14.635 1.00 82.50 95 SER A CA 1
ATOM 745 C C . SER A 1 95 ? -4.273 -12.505 -13.120 1.00 82.50 95 SER A C 1
ATOM 747 O O . SER A 1 95 ? -5.263 -12.946 -12.546 1.00 82.50 95 SER A O 1
ATOM 749 N N . LEU A 1 96 ? -3.157 -12.151 -12.476 1.00 85.44 96 LEU A N 1
ATOM 750 C CA . LEU A 1 96 ? -3.016 -12.093 -11.019 1.00 85.44 96 LEU A CA 1
ATOM 751 C C . LEU A 1 96 ? -3.469 -10.747 -10.440 1.00 85.44 96 LEU A C 1
ATOM 753 O O . LEU A 1 96 ? -4.206 -10.696 -9.457 1.00 85.44 96 LEU A O 1
ATOM 757 N N . GLY A 1 97 ? -3.049 -9.642 -11.055 1.00 85.56 97 GLY A N 1
ATOM 758 C CA . GLY A 1 97 ? -3.273 -8.294 -10.538 1.00 85.56 97 GLY A CA 1
ATOM 759 C C . GLY A 1 97 ? -4.742 -7.875 -10.545 1.00 85.56 97 GLY A C 1
ATOM 760 O O . GLY A 1 97 ? -5.203 -7.249 -9.590 1.00 85.56 97 GLY A O 1
ATOM 761 N N . ILE A 1 98 ? -5.509 -8.247 -11.575 1.00 88.56 98 ILE A N 1
ATOM 762 C CA . ILE A 1 98 ? -6.942 -7.921 -11.659 1.00 88.56 98 ILE A CA 1
ATOM 763 C C . ILE A 1 98 ? -7.742 -8.542 -10.501 1.00 88.56 98 ILE A C 1
ATOM 765 O O . ILE A 1 98 ? -8.367 -7.778 -9.765 1.00 88.56 98 ILE A O 1
ATOM 769 N N . PRO A 1 99 ? -7.739 -9.871 -10.273 1.00 89.62 99 PRO A N 1
ATOM 770 C CA . PRO A 1 99 ? -8.538 -10.453 -9.196 1.00 89.62 99 PRO A CA 1
ATOM 771 C C . PRO A 1 99 ? -8.089 -9.968 -7.811 1.00 89.62 99 PRO A C 1
ATOM 773 O O . PRO A 1 99 ? -8.937 -9.661 -6.975 1.00 89.62 99 PRO A O 1
ATOM 776 N N . VAL A 1 100 ? -6.779 -9.809 -7.580 1.00 90.00 100 VAL A N 1
ATOM 777 C CA . VAL A 1 100 ? -6.257 -9.292 -6.302 1.00 90.00 100 VAL A CA 1
ATOM 778 C C . VAL A 1 100 ? -6.685 -7.839 -6.069 1.00 90.00 100 VAL A C 1
ATOM 780 O O . VAL A 1 100 ? -7.142 -7.497 -4.977 1.00 90.00 100 VAL A O 1
ATOM 783 N N . SER A 1 101 ? -6.603 -6.981 -7.092 1.00 91.44 101 SER A N 1
ATOM 784 C CA . SER A 1 101 ? -7.048 -5.586 -6.975 1.00 91.44 101 SER A CA 1
ATOM 785 C C . SER A 1 101 ? -8.555 -5.473 -6.742 1.00 91.44 101 SER A C 1
ATOM 787 O O . SER A 1 101 ? -8.971 -4.655 -5.925 1.00 91.44 101 SER A O 1
ATOM 789 N N . LEU A 1 102 ? -9.374 -6.325 -7.368 1.00 91.31 102 LEU A N 1
ATOM 790 C CA . LEU A 1 102 ? -10.822 -6.352 -7.152 1.00 91.31 102 LEU A CA 1
ATOM 791 C C . LEU A 1 102 ? -11.170 -6.665 -5.687 1.00 91.31 102 LEU A C 1
ATOM 793 O O . LEU A 1 102 ? -11.988 -5.972 -5.079 1.00 91.31 102 LEU A O 1
ATOM 797 N N . VAL A 1 103 ? -10.506 -7.668 -5.102 1.00 92.31 103 VAL A N 1
ATOM 798 C CA . VAL A 1 103 ? -10.667 -8.031 -3.685 1.00 92.31 103 VAL A CA 1
ATOM 799 C C . VAL A 1 103 ? -10.238 -6.876 -2.774 1.00 92.31 103 VAL A C 1
ATOM 801 O O . VAL A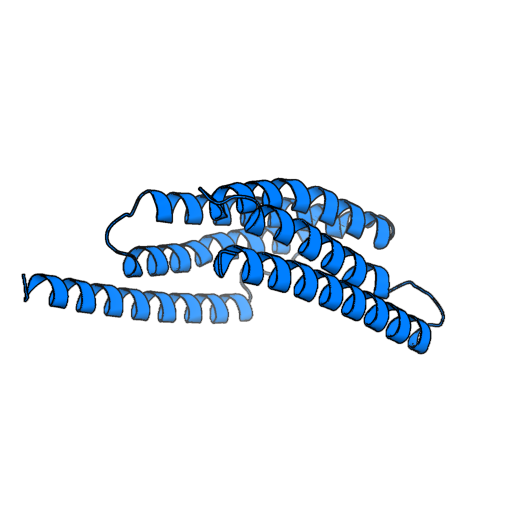 1 103 ? -10.949 -6.543 -1.824 1.00 92.31 103 VAL A O 1
ATOM 804 N N . ALA A 1 104 ? -9.123 -6.210 -3.085 1.00 91.00 104 ALA A N 1
ATOM 805 C CA . ALA A 1 104 ? -8.647 -5.058 -2.320 1.00 91.00 104 ALA A CA 1
ATOM 806 C C . ALA A 1 104 ? -9.612 -3.857 -2.388 1.00 91.00 104 ALA A C 1
ATOM 808 O O . ALA A 1 104 ? -9.873 -3.217 -1.365 1.00 91.00 104 ALA A O 1
ATOM 809 N N . ILE A 1 105 ? -10.182 -3.567 -3.564 1.00 91.75 105 ILE A N 1
ATOM 810 C CA . ILE A 1 105 ? -11.208 -2.526 -3.740 1.00 91.75 105 ILE A CA 1
ATOM 811 C C . ILE A 1 105 ? -12.442 -2.868 -2.906 1.00 91.75 105 ILE A C 1
ATOM 813 O O . ILE A 1 105 ? -12.944 -2.014 -2.173 1.00 91.75 105 ILE A O 1
ATOM 817 N N . PHE A 1 106 ? -12.912 -4.115 -2.980 1.00 92.06 106 PHE A N 1
ATOM 818 C CA . PHE A 1 106 ? -14.066 -4.566 -2.209 1.00 92.06 106 PHE A CA 1
ATOM 819 C C . PHE A 1 106 ? -13.833 -4.385 -0.703 1.00 92.06 106 PHE A C 1
ATOM 821 O O . PHE A 1 106 ? -14.655 -3.777 -0.018 1.00 92.06 106 PHE A O 1
ATOM 828 N N . TYR A 1 107 ? -12.672 -4.809 -0.201 1.00 89.88 107 TYR A N 1
ATOM 829 C CA . TYR A 1 107 ? -12.286 -4.626 1.198 1.00 89.88 107 TYR A CA 1
ATOM 830 C C . TYR A 1 107 ? -12.265 -3.152 1.628 1.00 89.88 107 TYR A C 1
ATOM 832 O O . TYR A 1 107 ? -12.834 -2.794 2.663 1.00 89.88 107 TYR A O 1
ATOM 840 N N . MET A 1 108 ? -11.667 -2.277 0.814 1.00 88.38 108 MET A N 1
ATOM 841 C CA . MET A 1 108 ? -11.650 -0.833 1.064 1.00 88.38 108 MET A CA 1
ATOM 842 C C . MET A 1 108 ? -13.064 -0.246 1.180 1.00 88.38 108 MET A C 1
ATOM 844 O O . MET A 1 108 ? -13.333 0.550 2.085 1.00 88.38 108 MET A O 1
ATOM 848 N N . TRP A 1 109 ? -13.984 -0.655 0.305 1.00 91.56 109 TRP A N 1
ATOM 849 C CA . TRP A 1 109 ? -15.383 -0.229 0.361 1.00 91.56 109 TRP A CA 1
ATOM 850 C C . TRP A 1 109 ? -16.106 -0.745 1.605 1.00 91.56 109 TRP A C 1
ATOM 852 O O . TRP A 1 109 ? -16.830 0.025 2.241 1.00 91.56 109 TRP A O 1
ATOM 862 N N . VAL A 1 110 ? -15.883 -2.004 1.996 1.00 88.25 110 VAL A N 1
ATOM 863 C CA . VAL A 1 110 ? -16.468 -2.571 3.222 1.00 88.25 110 VAL A CA 1
ATOM 864 C C . VAL A 1 110 ? -16.016 -1.783 4.450 1.00 88.25 110 VAL A C 1
ATOM 866 O O . VAL A 1 110 ? -16.854 -1.406 5.270 1.00 88.25 110 VAL A O 1
ATOM 869 N N . ILE A 1 111 ? -14.725 -1.449 4.555 1.00 87.38 111 ILE A N 1
ATOM 870 C CA . ILE A 1 111 ? -14.216 -0.597 5.639 1.00 87.38 111 ILE A CA 1
ATOM 871 C C . ILE A 1 111 ? -14.892 0.775 5.610 1.00 87.38 111 ILE A C 1
ATOM 873 O O . ILE A 1 111 ? -15.346 1.261 6.647 1.00 87.38 111 ILE A O 1
ATOM 877 N N . TYR A 1 112 ? -14.974 1.408 4.440 1.00 86.56 112 TYR A N 1
ATOM 878 C CA . TYR A 1 112 ? -15.596 2.723 4.309 1.00 86.56 112 TYR A CA 1
ATOM 879 C C . TYR A 1 112 ? -17.056 2.719 4.785 1.00 86.56 112 TYR A C 1
ATOM 881 O O . TYR A 1 112 ? -17.436 3.565 5.599 1.00 86.56 112 TYR A O 1
ATOM 889 N N . PHE A 1 113 ? -17.851 1.734 4.359 1.00 84.56 113 PHE A N 1
ATOM 890 C CA . PHE A 1 113 ? -19.224 1.554 4.837 1.00 84.56 113 PHE A CA 1
ATOM 891 C C . PHE A 1 113 ? -19.284 1.269 6.341 1.00 84.56 113 PHE A C 1
ATOM 893 O O . PHE A 1 113 ? -20.125 1.841 7.034 1.00 84.56 113 PHE A O 1
ATOM 900 N N . LEU A 1 114 ? -18.368 0.458 6.874 1.00 84.88 114 LEU A N 1
ATOM 901 C CA . LEU A 1 114 ? -18.289 0.168 8.307 1.00 84.88 114 LEU A CA 1
ATOM 902 C C . LEU A 1 114 ? -18.077 1.449 9.136 1.00 84.88 114 LEU A C 1
ATOM 904 O O . LEU A 1 114 ? -18.736 1.647 10.160 1.00 84.88 114 LEU A O 1
ATOM 908 N N . PHE A 1 115 ? -17.209 2.352 8.669 1.00 80.06 115 PHE A N 1
ATOM 909 C CA . PHE A 1 115 ? -16.969 3.652 9.306 1.00 80.06 115 PHE A C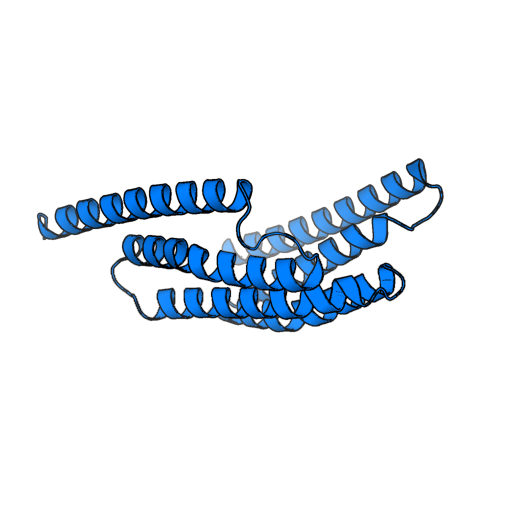A 1
ATOM 910 C C . PHE A 1 115 ? -18.142 4.629 9.174 1.00 80.06 115 PHE A C 1
ATOM 912 O O . PHE A 1 115 ? -18.332 5.462 10.061 1.00 80.06 115 PHE A O 1
ATOM 919 N N . LEU A 1 116 ? -18.928 4.546 8.099 1.00 77.31 116 LEU A N 1
ATOM 920 C CA . LEU A 1 116 ? -20.132 5.365 7.941 1.00 77.31 116 LEU A CA 1
ATOM 921 C C . LEU A 1 116 ? -21.272 4.904 8.858 1.00 77.31 116 LEU A C 1
ATOM 923 O O . LEU A 1 116 ? -21.991 5.744 9.402 1.00 77.31 116 LEU A O 1
ATOM 927 N N . THR A 1 117 ? -21.425 3.592 9.044 1.00 72.25 117 THR A N 1
ATOM 928 C CA . THR A 1 117 ? -22.527 3.001 9.819 1.00 72.25 117 THR A CA 1
ATOM 929 C C . THR A 1 117 ? -22.300 3.116 11.331 1.00 72.25 117 THR A C 1
ATOM 931 O O . THR A 1 117 ? -23.232 3.413 12.080 1.00 72.25 117 THR A O 1
ATOM 934 N N . ILE A 1 118 ? -21.066 2.924 11.813 1.00 69.06 118 ILE A N 1
ATOM 935 C CA . ILE A 1 118 ? -20.767 2.870 13.255 1.00 69.06 118 ILE A CA 1
ATOM 936 C C . ILE A 1 118 ? -20.313 4.247 13.765 1.00 69.06 118 ILE A C 1
ATOM 938 O O . ILE A 1 118 ? -19.126 4.570 13.808 1.00 69.06 118 ILE A O 1
ATOM 942 N N . LYS A 1 119 ? -21.275 5.069 14.194 1.00 57.97 119 LYS A N 1
ATOM 943 C CA . LYS A 1 119 ? -21.048 6.471 14.601 1.00 57.97 119 LYS A CA 1
ATOM 944 C C . LYS A 1 119 ? -20.351 6.657 15.964 1.00 57.97 119 LYS A C 1
ATOM 946 O O . LYS A 1 119 ? -19.808 7.728 16.219 1.00 57.97 119 LYS A O 1
ATOM 951 N N . THR A 1 120 ? -20.369 5.657 16.851 1.00 55.94 120 THR A N 1
ATOM 952 C CA . THR A 1 120 ? -20.171 5.871 18.305 1.00 55.94 120 THR A CA 1
ATOM 953 C C . THR A 1 120 ? -18.997 5.130 18.958 1.00 55.94 120 THR A C 1
ATOM 955 O O . THR A 1 120 ? -18.626 5.481 20.074 1.00 55.94 120 THR A O 1
ATOM 958 N N . VAL A 1 121 ? -18.342 4.162 18.302 1.00 65.00 121 VAL A N 1
ATOM 959 C CA . VAL A 1 121 ? -17.230 3.388 18.905 1.00 65.00 121 VAL A CA 1
ATOM 960 C C . VAL A 1 121 ? -16.017 3.285 17.978 1.00 65.00 121 VAL A C 1
ATOM 962 O O . VAL A 1 121 ? -15.667 2.209 17.504 1.00 65.00 121 VAL A O 1
ATOM 965 N N . LYS A 1 122 ? -15.331 4.419 17.765 1.00 75.75 122 LYS A N 1
ATOM 966 C CA . LYS A 1 122 ? -14.157 4.543 16.870 1.00 75.75 122 LYS A CA 1
ATOM 967 C C . LYS A 1 122 ? -13.132 3.405 17.029 1.00 75.75 122 LYS A C 1
ATOM 969 O O . LYS A 1 122 ? -12.614 2.916 16.038 1.00 75.75 122 LYS A O 1
ATOM 974 N N . TRP A 1 123 ? -12.880 2.955 18.261 1.00 77.06 123 TRP A N 1
ATOM 975 C CA . TRP A 1 123 ? -11.919 1.885 18.565 1.00 77.06 123 TRP A CA 1
ATOM 976 C C . TRP A 1 123 ? -12.409 0.480 18.190 1.00 77.06 123 TRP A C 1
ATOM 978 O O . TRP A 1 123 ? -11.620 -0.341 17.737 1.00 77.06 123 TRP A O 1
ATOM 988 N N . ILE A 1 124 ? -13.710 0.207 18.335 1.00 77.44 124 ILE A N 1
ATOM 989 C CA . ILE A 1 124 ? -14.286 -1.095 17.969 1.00 77.44 124 ILE A CA 1
ATOM 990 C C . ILE A 1 124 ? -14.309 -1.233 16.446 1.00 77.44 124 ILE A C 1
ATOM 992 O O . ILE A 1 124 ? -13.927 -2.279 15.936 1.00 77.44 124 ILE A O 1
ATOM 996 N N . THR A 1 125 ? -14.660 -0.167 15.717 1.00 82.44 125 THR A N 1
ATOM 997 C CA . THR A 1 125 ? -14.624 -0.162 14.246 1.00 82.44 125 THR A CA 1
ATOM 998 C C . THR A 1 125 ? -13.237 -0.514 13.712 1.00 82.44 125 THR 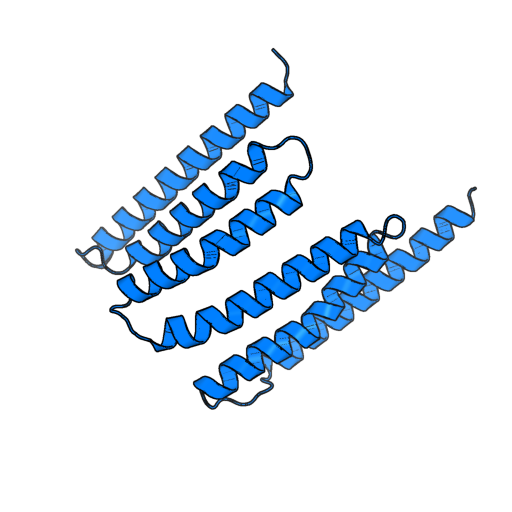A C 1
ATOM 1000 O O . THR A 1 125 ? -13.144 -1.318 12.795 1.00 82.44 125 THR A O 1
ATOM 1003 N N . VAL A 1 126 ? -12.172 0.029 14.318 1.00 85.56 126 VAL A N 1
ATOM 1004 C CA . VAL A 1 126 ? -10.777 -0.259 13.934 1.00 85.56 126 VAL A CA 1
ATOM 1005 C C . VAL A 1 126 ? -10.401 -1.722 14.188 1.00 85.56 126 VAL A C 1
ATOM 1007 O O . VAL A 1 126 ? -9.768 -2.347 13.344 1.00 85.56 126 VAL A O 1
ATOM 1010 N N . SER A 1 127 ? -10.798 -2.292 15.328 1.00 85.44 127 SER A N 1
ATOM 1011 C CA . SER A 1 127 ? -10.546 -3.713 15.613 1.00 85.44 127 SER A CA 1
ATOM 1012 C C . SER A 1 127 ? -11.279 -4.627 14.623 1.00 85.44 127 SER A C 1
ATOM 1014 O O . SER A 1 127 ? -10.682 -5.569 14.101 1.00 85.44 127 SER A O 1
ATOM 1016 N N . VAL A 1 128 ? -12.540 -4.317 14.303 1.00 86.75 128 VAL A N 1
ATOM 1017 C CA . VAL A 1 128 ? -13.332 -5.089 13.333 1.00 86.75 128 VAL A CA 1
ATOM 1018 C C . VAL A 1 128 ? -12.728 -5.004 11.933 1.00 86.75 128 VAL A C 1
ATOM 1020 O O . VAL A 1 128 ? -12.643 -6.029 11.262 1.00 86.75 128 VAL A O 1
ATOM 1023 N N . SER A 1 129 ? -12.259 -3.832 11.491 1.00 88.19 129 SER A N 1
ATOM 1024 C CA . SER A 1 129 ? -11.600 -3.725 10.186 1.00 88.19 129 SER A CA 1
ATOM 1025 C C . SER A 1 129 ? -10.276 -4.487 10.134 1.00 88.19 129 SER A C 1
ATOM 1027 O O . SER A 1 129 ? -10.032 -5.160 9.141 1.00 88.19 129 SER A O 1
ATOM 1029 N N . ILE A 1 130 ? -9.466 -4.483 11.200 1.00 88.31 130 ILE A N 1
ATOM 1030 C CA . ILE A 1 130 ? -8.246 -5.313 11.263 1.00 88.31 130 ILE A CA 1
ATOM 1031 C C . ILE A 1 130 ? -8.592 -6.803 11.187 1.00 88.31 130 ILE A C 1
ATOM 1033 O O . ILE A 1 130 ? -7.947 -7.545 10.451 1.00 88.31 130 ILE A O 1
ATOM 1037 N N . LEU A 1 131 ? -9.628 -7.241 11.906 1.00 89.50 131 LEU A N 1
ATOM 1038 C CA . LEU A 1 131 ? -10.053 -8.640 11.899 1.00 89.50 131 LEU A CA 1
ATOM 1039 C C . LEU A 1 131 ? -10.563 -9.077 10.518 1.00 89.50 131 LEU A C 1
ATOM 1041 O O . LEU A 1 131 ? -10.284 -10.190 10.079 1.00 89.50 131 LEU A O 1
ATOM 1045 N N . LEU A 1 132 ? -11.254 -8.180 9.810 1.00 90.12 132 LEU A N 1
ATOM 1046 C CA . LEU A 1 132 ? -11.704 -8.393 8.435 1.00 90.12 132 LEU A CA 1
ATOM 1047 C C . LEU A 1 132 ? -10.531 -8.493 7.435 1.00 90.12 132 LEU A C 1
ATOM 1049 O O . LEU A 1 132 ? -10.706 -9.020 6.339 1.00 90.12 132 LEU A O 1
ATOM 1053 N N . GLY A 1 133 ? -9.330 -8.042 7.806 1.00 88.06 133 GLY A N 1
ATOM 1054 C CA . GLY A 1 133 ? -8.116 -8.223 7.007 1.00 88.06 133 GLY A CA 1
ATOM 1055 C C . GLY A 1 133 ? -7.690 -9.689 6.863 1.00 88.06 133 GLY A C 1
ATOM 1056 O O . GLY A 1 133 ? -7.137 -10.056 5.830 1.00 88.06 133 GLY A O 1
ATOM 1057 N N . ILE A 1 134 ? -8.006 -10.545 7.841 1.00 89.88 134 ILE A N 1
ATOM 1058 C CA . ILE A 1 134 ? -7.661 -11.977 7.831 1.00 89.88 134 ILE A CA 1
ATOM 1059 C C . ILE A 1 134 ? -8.352 -12.732 6.682 1.00 89.88 134 ILE A C 1
ATOM 1061 O O . ILE A 1 134 ? -7.644 -13.323 5.867 1.00 89.88 134 ILE A O 1
ATOM 1065 N N . PRO A 1 135 ? -9.699 -12.717 6.544 1.00 90.75 135 PRO A N 1
ATOM 1066 C CA . PRO A 1 135 ? -10.353 -13.410 5.436 1.00 90.75 135 PRO A CA 1
ATOM 1067 C C . PRO A 1 135 ? -9.927 -12.847 4.077 1.00 90.75 135 PRO A C 1
ATOM 1069 O O . PRO A 1 135 ? -9.816 -13.601 3.116 1.00 90.75 135 PRO A O 1
ATOM 1072 N N . VAL A 1 136 ? -9.632 -11.547 3.990 1.00 90.75 136 VAL A N 1
ATOM 1073 C CA . VAL A 1 136 ? -9.116 -10.932 2.760 1.00 90.75 136 VAL A CA 1
ATOM 1074 C C . VAL A 1 136 ? -7.728 -11.454 2.407 1.00 90.75 136 VAL A C 1
ATOM 1076 O O . VAL A 1 136 ? -7.498 -11.793 1.248 1.00 90.75 136 VAL A O 1
ATOM 1079 N N . GLY A 1 137 ? -6.833 -11.574 3.390 1.00 89.62 137 GLY A N 1
ATOM 1080 C CA . GLY A 1 137 ? -5.520 -12.191 3.211 1.00 89.62 137 GLY A CA 1
ATOM 1081 C C . GLY A 1 137 ? -5.638 -13.613 2.673 1.00 89.62 137 GLY A C 1
ATOM 1082 O O . GLY A 1 137 ? -5.044 -13.917 1.644 1.00 89.62 137 GLY A O 1
ATOM 1083 N N . ILE A 1 138 ? -6.496 -14.435 3.286 1.00 89.50 138 ILE A N 1
ATOM 1084 C CA . ILE A 1 138 ? -6.737 -15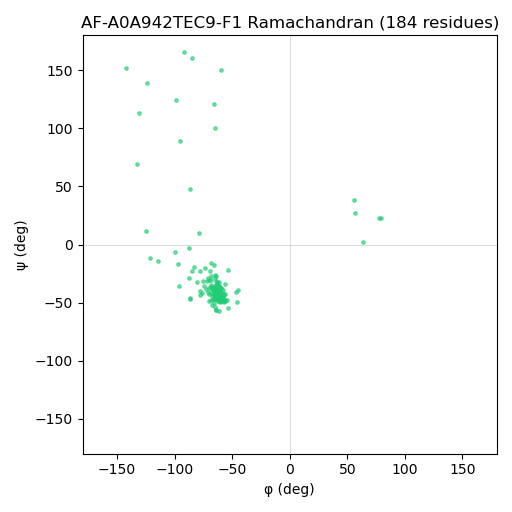.815 2.842 1.00 89.50 138 ILE A CA 1
ATOM 1085 C C . ILE A 1 138 ? -7.249 -15.839 1.397 1.00 89.50 138 ILE A C 1
ATOM 1087 O O . ILE A 1 138 ? -6.752 -16.614 0.585 1.00 89.50 138 ILE A O 1
ATOM 1091 N N . ILE A 1 139 ? -8.206 -14.976 1.036 1.00 91.12 139 ILE A N 1
ATOM 1092 C CA . ILE A 1 139 ? -8.710 -14.893 -0.344 1.00 91.12 139 ILE A CA 1
ATOM 1093 C C . ILE A 1 139 ? -7.569 -14.555 -1.314 1.00 91.12 139 ILE A C 1
ATOM 1095 O O . ILE A 1 139 ? -7.434 -15.213 -2.344 1.00 91.12 139 ILE A O 1
ATOM 1099 N N . ILE A 1 140 ? -6.719 -13.579 -0.991 1.00 89.88 140 ILE A N 1
ATOM 1100 C CA . ILE A 1 140 ? -5.580 -13.205 -1.841 1.00 89.88 140 ILE A CA 1
ATOM 1101 C C . ILE A 1 140 ? -4.595 -14.374 -1.977 1.00 89.88 140 ILE A C 1
ATOM 1103 O O . ILE A 1 140 ? -4.248 -14.730 -3.105 1.00 89.88 140 ILE A O 1
ATOM 1107 N N . SER A 1 141 ? -4.214 -15.026 -0.877 1.00 90.44 141 SER A N 1
ATOM 1108 C CA . SER A 1 141 ? -3.320 -16.190 -0.905 1.00 90.44 141 SER A CA 1
ATOM 1109 C C . SER A 1 141 ? -3.929 -17.357 -1.693 1.00 90.44 141 SER A C 1
ATOM 1111 O O . SER A 1 141 ? -3.223 -18.006 -2.458 1.00 90.44 141 SER A O 1
ATOM 1113 N N . THR A 1 142 ? -5.253 -17.571 -1.633 1.00 87.12 142 THR A N 1
ATOM 1114 C CA . THR A 1 142 ? -5.930 -18.588 -2.467 1.00 87.12 142 THR A CA 1
ATOM 1115 C C . THR A 1 142 ? -5.943 -18.250 -3.957 1.00 87.12 142 THR A C 1
ATOM 1117 O O . THR A 1 142 ? -5.959 -19.154 -4.792 1.00 87.12 142 THR A O 1
ATOM 1120 N N . ILE A 1 143 ? -5.965 -16.963 -4.318 1.00 88.00 143 ILE A N 1
ATOM 1121 C CA . ILE A 1 143 ? -5.818 -16.545 -5.714 1.00 88.00 143 ILE A CA 1
ATOM 1122 C C . ILE A 1 143 ? -4.392 -16.868 -6.153 1.00 88.00 143 ILE A C 1
ATOM 1124 O O . ILE A 1 143 ? -4.211 -17.566 -7.143 1.00 88.00 143 ILE A O 1
ATOM 1128 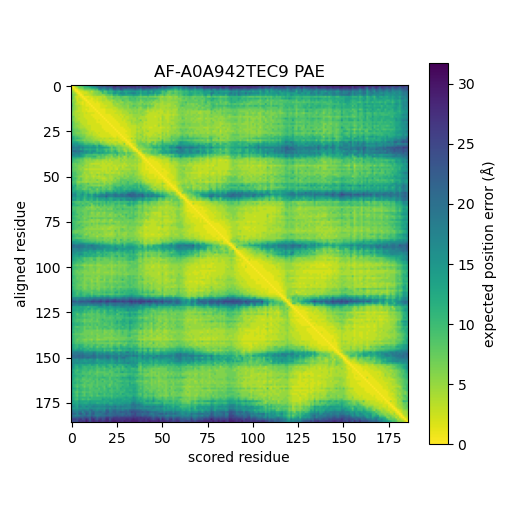N N . ILE A 1 144 ? -3.389 -16.432 -5.389 1.00 86.44 144 ILE A N 1
ATOM 1129 C CA . ILE A 1 144 ? -1.971 -16.629 -5.717 1.00 86.44 144 ILE A CA 1
ATOM 1130 C C . ILE A 1 144 ? -1.621 -18.119 -5.821 1.00 86.44 144 ILE A C 1
ATOM 1132 O O . ILE A 1 144 ? -0.998 -18.527 -6.803 1.00 86.44 144 ILE A O 1
ATOM 1136 N N . SER A 1 145 ? -2.073 -18.946 -4.875 1.00 86.81 145 SER A N 1
ATOM 1137 C CA . SER A 1 145 ? -1.794 -20.385 -4.859 1.00 86.81 145 SER A CA 1
ATOM 1138 C C . SER A 1 145 ? -2.309 -21.098 -6.108 1.00 86.81 145 SER A C 1
ATOM 1140 O O . SER A 1 145 ? -1.608 -21.941 -6.658 1.00 86.81 145 SER A O 1
ATOM 1142 N N . LYS A 1 146 ? -3.477 -20.705 -6.635 1.00 84.00 146 LYS A N 1
ATOM 1143 C CA . LYS A 1 146 ? -4.021 -21.258 -7.889 1.00 84.00 146 LYS A CA 1
ATOM 1144 C C . LYS A 1 146 ? -3.169 -20.941 -9.120 1.00 84.00 146 LYS A C 1
ATOM 1146 O O . LYS A 1 146 ? -3.231 -21.685 -10.093 1.00 84.00 146 LYS A O 1
ATOM 1151 N N . PHE A 1 147 ? -2.407 -19.850 -9.099 1.00 81.38 147 PHE A N 1
ATOM 1152 C CA . PHE A 1 147 ? -1.572 -19.429 -10.229 1.00 81.38 147 PHE A CA 1
ATOM 1153 C C . PHE A 1 147 ? -0.114 -19.884 -10.106 1.00 81.38 147 PHE A C 1
ATOM 1155 O O . PHE A 1 147 ? 0.500 -20.198 -11.122 1.00 81.38 147 PHE A O 1
ATOM 1162 N N . ILE A 1 148 ? 0.447 -19.905 -8.893 1.00 81.94 148 ILE A N 1
ATOM 1163 C CA . ILE A 1 148 ? 1.861 -20.247 -8.638 1.00 81.94 148 ILE A CA 1
ATOM 1164 C C . ILE A 1 148 ? 2.009 -21.710 -8.169 1.00 81.94 148 ILE A C 1
ATOM 1166 O O . ILE A 1 148 ? 3.117 -22.228 -8.067 1.00 81.94 148 ILE A O 1
ATOM 1170 N N . ASN A 1 149 ? 0.894 -22.416 -7.937 1.00 75.19 149 ASN A N 1
ATOM 1171 C CA . ASN A 1 149 ? 0.847 -23.792 -7.426 1.00 75.19 149 ASN A CA 1
ATOM 1172 C C . ASN A 1 149 ? 1.569 -23.961 -6.072 1.00 75.19 149 ASN A C 1
ATOM 1174 O O . ASN A 1 149 ? 2.085 -25.027 -5.742 1.00 75.19 149 ASN A O 1
ATOM 1178 N N . GLN A 1 150 ? 1.625 -22.873 -5.303 1.00 75.50 150 GLN A N 1
ATOM 1179 C CA . GLN A 1 150 ? 2.180 -22.810 -3.954 1.00 75.50 150 GLN A CA 1
ATOM 1180 C C . GLN A 1 150 ? 1.132 -23.217 -2.908 1.00 75.50 150 GLN A C 1
ATOM 1182 O O . GLN A 1 150 ? -0.067 -23.196 -3.202 1.00 75.50 150 GLN A O 1
ATOM 1187 N N . PRO A 1 151 ? 1.552 -23.604 -1.690 1.00 77.38 151 PRO A N 1
ATOM 1188 C CA . PRO A 1 151 ? 0.612 -23.900 -0.617 1.00 77.38 151 PRO A CA 1
ATOM 1189 C C . PRO A 1 151 ? -0.265 -22.686 -0.276 1.00 77.38 151 PRO A C 1
ATOM 1191 O O . PRO A 1 151 ? 0.113 -21.536 -0.456 1.00 77.38 151 PRO A O 1
ATOM 1194 N N . ILE A 1 152 ? -1.488 -22.959 0.186 1.00 75.88 152 ILE A N 1
ATOM 1195 C CA . ILE A 1 152 ? -2.515 -21.929 0.426 1.00 75.88 152 ILE A CA 1
ATOM 1196 C C . ILE A 1 152 ? -2.170 -21.047 1.638 1.00 75.88 152 ILE A C 1
ATOM 1198 O O . ILE A 1 152 ? -2.609 -19.903 1.703 1.00 75.88 152 ILE A O 1
ATOM 1202 N N . ILE A 1 153 ? -1.434 -21.598 2.606 1.00 80.88 153 ILE A N 1
ATOM 1203 C CA . ILE A 1 153 ? -1.016 -20.913 3.829 1.00 80.88 153 ILE A CA 1
ATOM 1204 C C . ILE A 1 153 ? 0.479 -21.153 4.006 1.00 80.88 153 ILE A C 1
ATOM 1206 O O . ILE A 1 153 ? 0.894 -22.283 4.278 1.00 80.88 153 ILE A O 1
ATOM 1210 N N . ASP A 1 154 ? 1.260 -20.084 3.889 1.00 86.19 154 ASP A N 1
ATOM 1211 C CA . ASP A 1 154 ? 2.698 -20.107 4.140 1.00 86.19 154 ASP A CA 1
ATOM 1212 C C . ASP A 1 154 ? 3.035 -19.759 5.599 1.00 86.19 154 ASP A C 1
ATOM 1214 O O . ASP A 1 154 ? 2.235 -19.189 6.347 1.00 86.19 154 ASP A O 1
ATOM 1218 N N . ALA A 1 155 ? 4.276 -20.041 6.012 1.00 87.50 155 ALA A N 1
ATOM 1219 C CA . ALA A 1 155 ? 4.782 -19.638 7.329 1.00 87.50 155 ALA A CA 1
ATOM 1220 C C . ALA A 1 155 ? 4.672 -18.116 7.557 1.00 87.50 155 ALA A C 1
ATOM 1222 O O . ALA A 1 155 ? 4.389 -17.665 8.669 1.00 87.50 155 ALA A O 1
ATOM 1223 N N . TRP A 1 156 ? 4.843 -17.325 6.492 1.00 84.81 156 TRP A N 1
ATOM 1224 C CA . TRP A 1 156 ? 4.684 -15.870 6.526 1.00 84.81 156 TRP A CA 1
ATOM 1225 C C . TRP A 1 156 ? 3.230 -15.432 6.740 1.00 84.81 156 TRP A C 1
ATOM 1227 O O . TRP A 1 156 ? 2.993 -14.453 7.456 1.00 84.81 156 TRP A O 1
ATOM 1237 N N . ASP A 1 157 ? 2.258 -16.165 6.192 1.00 88.12 157 ASP A N 1
ATOM 1238 C CA . ASP A 1 157 ? 0.835 -15.880 6.399 1.00 88.12 157 ASP A CA 1
ATOM 1239 C C . ASP A 1 157 ? 0.440 -16.140 7.854 1.00 88.12 157 ASP A C 1
ATOM 1241 O O . ASP A 1 157 ? -0.189 -15.293 8.491 1.00 88.12 157 ASP A O 1
ATOM 1245 N N . ILE A 1 158 ? 0.891 -17.265 8.420 1.00 89.44 158 ILE A N 1
ATOM 1246 C CA . ILE A 1 158 ? 0.650 -17.629 9.825 1.00 89.44 158 ILE A CA 1
ATOM 1247 C C . ILE A 1 158 ? 1.196 -16.552 10.767 1.00 89.44 158 ILE A C 1
ATOM 1249 O O . ILE A 1 158 ? 0.482 -16.095 11.664 1.00 89.44 158 ILE A O 1
ATOM 1253 N N . LEU A 1 159 ? 2.436 -16.108 10.539 1.00 91.62 159 LEU A N 1
ATOM 1254 C CA . LEU A 1 159 ? 3.053 -15.036 11.320 1.00 91.62 159 LEU A CA 1
ATOM 1255 C C . LEU A 1 159 ? 2.238 -13.732 11.223 1.00 91.62 159 LEU A C 1
ATOM 1257 O O . LEU A 1 159 ? 1.913 -13.119 12.243 1.00 91.62 159 LEU A O 1
ATOM 1261 N N . SER A 1 160 ? 1.874 -13.323 10.005 1.00 90.44 160 SER A N 1
ATOM 1262 C CA . SER A 1 160 ? 1.15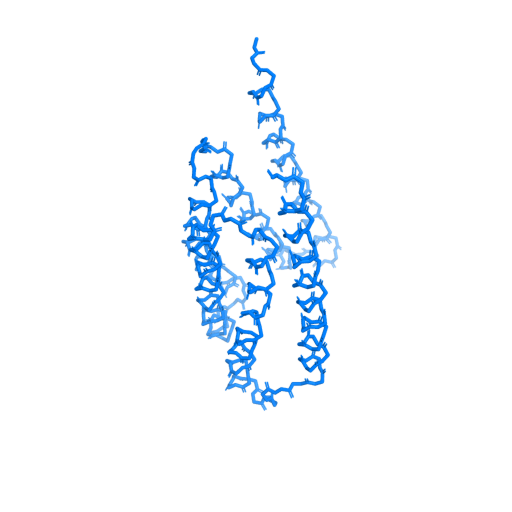7 -12.066 9.746 1.00 90.44 160 SER A CA 1
ATOM 1263 C C . SER A 1 160 ? -0.235 -12.056 10.377 1.00 90.44 160 SER A C 1
ATOM 1265 O O . SER A 1 160 ? -0.618 -11.087 11.041 1.00 90.44 160 SER A O 1
ATOM 1267 N N . TYR A 1 161 ? -0.984 -13.149 10.227 1.00 91.94 161 TYR A N 1
ATOM 1268 C CA . TYR A 1 161 ? -2.316 -13.287 10.814 1.00 91.94 161 TYR A CA 1
ATOM 1269 C C . TYR A 1 161 ? -2.251 -13.345 12.341 1.00 91.94 161 TYR A C 1
ATOM 1271 O O . TYR A 1 161 ? -3.076 -12.716 13.006 1.00 91.94 161 TYR A O 1
ATOM 1279 N N . GLY A 1 162 ? -1.236 -14.008 12.907 1.00 91.00 162 GLY A N 1
ATOM 1280 C CA . GLY A 1 162 ? -0.997 -14.015 14.351 1.00 91.00 162 GLY A CA 1
ATOM 1281 C C . GLY A 1 162 ? -0.795 -12.605 14.914 1.00 91.00 162 GLY A C 1
ATOM 1282 O O . GLY A 1 162 ? -1.447 -12.219 15.889 1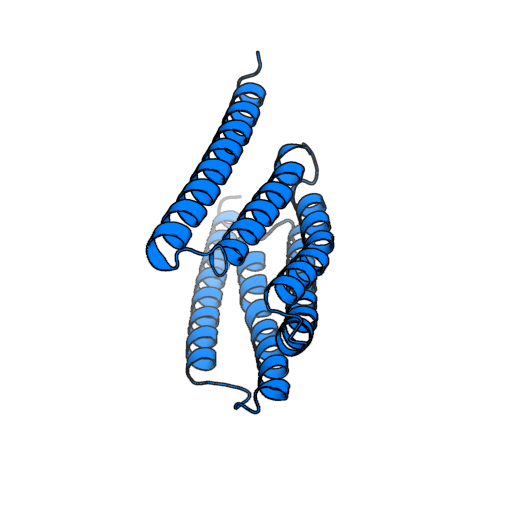.00 91.00 162 GLY A O 1
ATOM 1283 N N . ILE A 1 163 ? 0.038 -11.794 14.256 1.00 92.50 163 ILE A N 1
ATOM 1284 C CA . ILE A 1 163 ? 0.277 -10.398 14.650 1.00 92.50 163 ILE A CA 1
ATOM 1285 C C . ILE A 1 163 ? -1.006 -9.562 14.520 1.00 92.50 163 ILE A C 1
ATOM 1287 O O . ILE A 1 163 ? -1.340 -8.803 15.435 1.00 92.50 163 ILE A O 1
ATOM 1291 N N . MET A 1 164 ? -1.763 -9.717 13.428 1.00 91.00 164 MET A N 1
ATOM 1292 C CA . MET A 1 164 ? -3.032 -9.000 13.243 1.00 91.00 164 MET A CA 1
ATOM 1293 C C . MET A 1 164 ? -4.056 -9.322 14.336 1.00 91.00 164 MET A C 1
ATOM 1295 O O . MET A 1 164 ? -4.714 -8.408 14.842 1.00 91.00 164 MET A O 1
ATOM 1299 N N . ILE A 1 165 ? -4.171 -10.592 14.733 1.00 92.44 165 ILE A N 1
ATOM 1300 C CA . ILE A 1 165 ? -5.065 -11.019 15.818 1.00 92.44 165 ILE A CA 1
ATOM 1301 C C . ILE A 1 165 ? -4.642 -10.365 17.135 1.00 92.44 165 ILE A C 1
A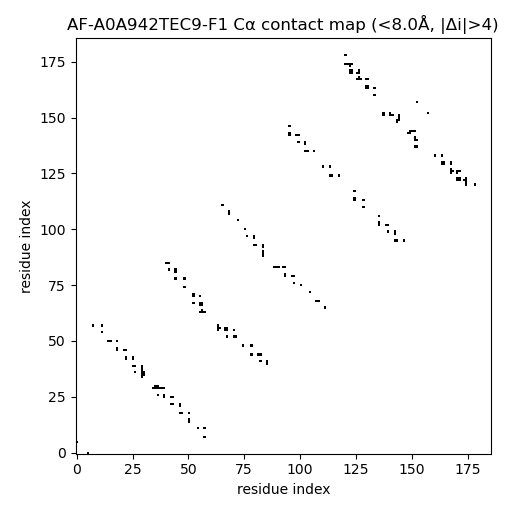TOM 1303 O O . ILE A 1 165 ? -5.477 -9.760 17.810 1.00 92.44 165 ILE A O 1
ATOM 1307 N N . MET A 1 166 ? -3.350 -10.415 17.468 1.00 93.44 166 MET A N 1
ATOM 1308 C CA . MET A 1 166 ? -2.823 -9.803 18.691 1.00 93.44 166 MET A CA 1
ATOM 1309 C C . MET A 1 166 ? -3.113 -8.301 18.753 1.00 93.44 166 MET A C 1
ATOM 1311 O O . MET A 1 166 ? -3.640 -7.808 19.753 1.00 93.44 166 MET A O 1
ATOM 1315 N N . ILE A 1 167 ? -2.846 -7.572 17.667 1.00 92.81 167 ILE A N 1
ATOM 1316 C CA . ILE A 1 167 ? -3.130 -6.135 17.578 1.00 92.81 167 ILE A CA 1
ATOM 1317 C C . ILE A 1 167 ? -4.635 -5.867 17.709 1.00 92.81 167 ILE A C 1
ATOM 1319 O O . ILE A 1 167 ? -5.039 -4.956 18.439 1.00 92.81 167 ILE A O 1
ATOM 1323 N N . SER A 1 168 ? -5.475 -6.663 17.043 1.00 90.81 168 SER A N 1
ATOM 1324 C CA . SER A 1 168 ? -6.930 -6.503 17.107 1.00 90.81 168 SER A CA 1
ATOM 1325 C C . SER A 1 168 ? -7.460 -6.672 18.533 1.00 90.81 168 SER A C 1
ATOM 1327 O O . SER A 1 168 ? -8.252 -5.844 18.990 1.00 90.81 168 SER A O 1
ATOM 1329 N N . ILE A 1 169 ? -6.966 -7.672 19.271 1.00 91.12 169 ILE A N 1
ATOM 1330 C CA . ILE A 1 169 ? -7.329 -7.907 20.675 1.00 91.12 169 ILE A CA 1
ATOM 1331 C C . ILE A 1 169 ? -6.938 -6.702 21.538 1.00 91.12 169 ILE A C 1
ATOM 1333 O O . ILE A 1 169 ? -7.771 -6.192 22.292 1.00 91.12 169 ILE A O 1
ATOM 1337 N N . ILE A 1 170 ? -5.708 -6.201 21.401 1.00 91.62 170 ILE A N 1
ATOM 1338 C CA . ILE A 1 170 ? -5.220 -5.047 22.172 1.00 91.62 170 ILE A CA 1
ATOM 1339 C C . ILE A 1 170 ? -6.110 -3.819 21.930 1.00 91.62 170 ILE A C 1
ATOM 1341 O O . ILE A 1 170 ? -6.576 -3.180 22.879 1.00 91.62 170 ILE A O 1
ATOM 1345 N N . ILE A 1 171 ? -6.408 -3.510 20.666 1.00 88.69 171 ILE A N 1
ATOM 1346 C CA . ILE A 1 171 ? -7.249 -2.366 20.286 1.00 88.69 171 ILE A CA 1
ATOM 1347 C C . ILE A 1 171 ? -8.677 -2.531 20.815 1.00 88.69 171 ILE A C 1
ATOM 1349 O O . ILE A 1 171 ? -9.275 -1.566 21.305 1.00 88.69 171 ILE A O 1
ATOM 1353 N N . PHE A 1 172 ? -9.218 -3.747 20.763 1.00 88.38 172 PHE A N 1
ATOM 1354 C CA . PHE A 1 172 ? -10.539 -4.052 21.294 1.00 88.38 172 PHE A CA 1
ATOM 1355 C C . PHE A 1 172 ? -10.618 -3.829 22.811 1.00 88.38 172 PHE A C 1
ATOM 1357 O O . PHE A 1 172 ? -11.570 -3.204 23.297 1.00 88.38 172 PHE A O 1
ATOM 1364 N N . PHE A 1 173 ? -9.603 -4.269 23.562 1.00 87.88 173 PHE A N 1
ATOM 1365 C CA . PHE A 1 173 ? -9.516 -4.041 25.007 1.00 87.88 173 PHE A CA 1
ATOM 1366 C C . PHE A 1 173 ? -9.401 -2.553 25.350 1.00 87.88 173 PHE A C 1
ATOM 1368 O O . PHE A 1 173 ? -10.175 -2.063 26.175 1.00 87.88 173 PHE A O 1
ATOM 1375 N N . ILE A 1 174 ? -8.525 -1.806 24.668 1.00 86.62 174 ILE A N 1
ATOM 1376 C CA . ILE A 1 174 ? -8.404 -0.346 24.837 1.00 86.62 174 ILE A CA 1
ATOM 1377 C C . ILE A 1 174 ? -9.751 0.340 24.566 1.00 86.62 174 ILE A C 1
ATOM 1379 O O . ILE A 1 174 ? -10.184 1.208 25.332 1.00 86.62 174 ILE A O 1
ATOM 1383 N N . GLY A 1 175 ? -10.446 -0.081 23.506 1.00 83.94 175 GLY A N 1
ATOM 1384 C CA . GLY A 1 175 ? -11.774 0.414 23.158 1.00 83.94 175 GLY A CA 1
ATOM 1385 C C . GLY A 1 175 ? -12.815 0.161 24.251 1.00 83.94 175 GLY A C 1
ATOM 1386 O O . GLY A 1 175 ? -13.590 1.065 24.576 1.00 83.94 175 GLY A O 1
ATOM 1387 N N . ARG A 1 176 ? -12.813 -1.032 24.863 1.00 80.94 176 ARG A N 1
ATOM 1388 C CA . ARG A 1 176 ? -13.708 -1.370 25.983 1.00 80.94 176 ARG A CA 1
ATOM 1389 C C . ARG A 1 176 ? -13.407 -0.564 27.242 1.00 80.94 176 ARG A C 1
ATOM 1391 O O . ARG A 1 176 ? -14.342 -0.023 27.834 1.00 80.94 176 ARG A O 1
ATOM 1398 N N . THR A 1 177 ? -12.140 -0.449 27.636 1.00 81.50 177 THR A N 1
ATOM 1399 C CA . THR A 1 177 ? -11.741 0.300 28.839 1.00 81.50 177 THR A CA 1
ATOM 1400 C C . THR A 1 177 ? -12.098 1.778 28.703 1.00 81.50 177 THR A C 1
ATOM 1402 O O . THR A 1 177 ? -12.695 2.358 29.608 1.00 81.50 177 THR A O 1
ATOM 1405 N N . ARG A 1 178 ? -11.843 2.378 27.533 1.00 75.19 178 ARG A N 1
ATOM 1406 C CA . ARG A 1 178 ? -12.168 3.788 27.280 1.00 75.19 178 ARG A CA 1
ATOM 1407 C C . ARG A 1 178 ? -13.680 4.046 27.241 1.00 75.19 178 ARG A C 1
ATOM 1409 O O . ARG A 1 178 ? -14.128 5.069 27.750 1.00 75.19 178 ARG A O 1
ATOM 1416 N N . LYS A 1 179 ? -14.472 3.114 26.692 1.00 72.19 179 LYS A N 1
ATOM 1417 C CA . LYS A 1 179 ? -15.943 3.206 26.718 1.00 72.19 179 LYS A CA 1
ATOM 1418 C C . LYS A 1 179 ? -16.484 3.149 28.152 1.00 72.19 179 LYS A C 1
ATOM 1420 O O . LYS A 1 179 ? -17.367 3.932 28.485 1.00 72.19 179 LYS A O 1
ATOM 1425 N N . ARG A 1 180 ? -15.936 2.272 29.005 1.00 64.75 180 ARG A N 1
ATOM 1426 C CA . ARG A 1 180 ? -16.310 2.195 30.431 1.00 64.75 180 ARG A CA 1
ATOM 1427 C C . ARG A 1 180 ? -15.998 3.494 31.181 1.00 64.75 180 ARG A C 1
ATOM 1429 O O . ARG A 1 180 ? -16.855 3.973 31.909 1.00 64.75 180 ARG A O 1
ATOM 1436 N N . LEU A 1 181 ? -14.830 4.096 30.950 1.00 65.56 181 LEU A N 1
ATOM 1437 C CA . LEU A 1 181 ? -14.445 5.365 31.585 1.00 65.56 181 LEU A CA 1
ATOM 1438 C C . LEU A 1 181 ? -15.368 6.533 31.204 1.00 65.56 181 LEU A C 1
ATOM 1440 O O . LEU A 1 181 ? -15.702 7.338 32.063 1.00 65.56 181 LEU A O 1
ATOM 1444 N N . SER A 1 182 ? -15.836 6.608 29.951 1.00 62.72 182 SER A N 1
ATOM 1445 C CA . SER A 1 182 ? -16.771 7.672 29.539 1.00 62.72 182 SER A CA 1
ATOM 1446 C C . SER A 1 182 ? -18.173 7.549 30.145 1.00 62.72 182 SER A C 1
ATOM 1448 O O . SER A 1 182 ? -18.878 8.543 30.214 1.00 62.72 182 SER A O 1
ATOM 1450 N N . VAL A 1 183 ? -18.578 6.345 30.567 1.00 64.12 183 VAL A N 1
ATOM 1451 C CA . VAL A 1 183 ? -19.888 6.099 31.199 1.00 64.12 183 VAL A CA 1
ATOM 1452 C C . VAL A 1 183 ? -19.849 6.391 32.703 1.00 64.12 183 VAL A C 1
ATOM 1454 O O . VAL A 1 183 ? -20.880 6.669 33.287 1.00 64.12 183 VAL A O 1
ATOM 1457 N N . ASN A 1 184 ? -18.670 6.364 33.332 1.00 58.53 184 ASN A N 1
ATOM 1458 C CA . ASN A 1 184 ? -18.519 6.582 34.777 1.00 58.53 184 ASN A CA 1
ATOM 1459 C C . ASN A 1 184 ? -18.373 8.070 35.172 1.00 58.53 184 ASN A C 1
ATOM 1461 O O . ASN A 1 184 ? -18.241 8.382 36.352 1.00 58.53 184 ASN A O 1
ATOM 1465 N N . HIS A 1 185 ? -18.332 8.981 34.194 1.00 55.22 185 HIS A N 1
ATOM 1466 C CA . HIS A 1 185 ? -18.138 10.429 34.379 1.00 55.22 185 HIS A CA 1
ATOM 1467 C C . HIS A 1 185 ? -19.246 11.288 33.738 1.00 55.22 185 HIS A C 1
ATOM 1469 O O . HIS A 1 185 ? -19.068 12.499 33.610 1.00 55.22 185 HIS A O 1
ATOM 1475 N N . GLY A 1 186 ? -20.357 10.684 33.307 1.00 45.62 186 GLY A N 1
ATOM 1476 C CA . GLY A 1 186 ? -21.555 11.378 32.819 1.00 45.62 186 GLY A CA 1
ATOM 1477 C C . GLY A 1 186 ? -22.766 10.966 33.633 1.00 45.62 186 GLY A C 1
ATOM 1478 O O . GLY A 1 186 ? -23.660 11.821 33.788 1.00 45.62 186 GLY A O 1
#

Secondary structure (DSSP, 8-state):
--HHHHHHHHHHHHHHHHHHHHHHHHHHHHHHHHSSSSSTHHHHHHHHHHHHHHHHHHH-SSSHHHHHHHHHHHHHHHHHHHHHHHTTS-HHHHHHHHHHHHHHHHHHHHHHHHHHH--S-HHHHHHHHHHHHHHHHHHHHHHHHHHH---SS-HHHHHHHHHHHHHHHHHHHHHHHHHHHHHTT-

Sequence (186 aa):
MNNKASVDFITKTAISVACFLCILICIICNFSVTGKLTWSLYPITSILFLWLMIIPLFQFKRNKVGKALVSFSIFIIPFLLILNIIMGGTKLMLSLGIPVSLVAIFYMWVIYFLFLTIKTVKWITVSVSILLGIPVGIIISTIISKFINQPIIDAWDILSYGIMIMISIIIFFIGRTRKRLSVNHG

Mean predicted aligned error: 8.57 Å

Radius of gyration: 21.09 Å; Cα contacts (8 Å, |Δi|>4): 113; chains: 1; bounding box: 46×59×58 Å